Protein AF-A0A1I7UTI1-F1 (afdb_monomer_lite)

pLDDT: mean 88.41, std 9.76, range [47.88, 97.56]

Structure (mmCIF, N/CA/C/O backbone):
data_AF-A0A1I7UTI1-F1
#
_entry.id   AF-A0A1I7UTI1-F1
#
loop_
_atom_site.group_PDB
_atom_site.id
_atom_site.type_symbol
_atom_site.label_atom_id
_atom_site.label_alt_id
_atom_site.label_comp_id
_atom_site.label_asym_id
_atom_site.label_entity_id
_atom_site.label_seq_id
_atom_site.pdbx_PDB_ins_code
_atom_site.Cartn_x
_atom_site.Cartn_y
_atom_site.Cartn_z
_atom_site.occupancy
_atom_site.B_iso_or_equiv
_atom_site.auth_seq_id
_atom_site.auth_comp_id
_atom_site.auth_asym_id
_atom_site.auth_atom_id
_atom_site.pdbx_PDB_model_num
ATOM 1 N N . MET A 1 1 ? -20.109 12.960 21.225 1.00 56.16 1 MET A N 1
ATOM 2 C CA . MET A 1 1 ? -20.097 11.540 21.646 1.00 56.16 1 MET A CA 1
ATOM 3 C C . MET A 1 1 ? -18.712 10.974 21.384 1.00 56.16 1 MET A C 1
ATOM 5 O O . MET A 1 1 ? -18.154 11.277 20.340 1.00 56.16 1 MET A O 1
ATOM 9 N N . ASP A 1 2 ? -18.152 10.196 22.310 1.00 83.75 2 ASP A N 1
ATOM 10 C CA . ASP A 1 2 ? -16.840 9.559 22.126 1.00 83.75 2 ASP A CA 1
ATOM 11 C C . ASP A 1 2 ? -17.029 8.234 21.374 1.00 83.75 2 ASP A C 1
ATOM 13 O O . ASP A 1 2 ? -17.343 7.207 21.980 1.00 83.75 2 ASP A O 1
ATOM 17 N N . LEU A 1 3 ? -16.913 8.287 20.039 1.00 84.06 3 LEU A N 1
ATOM 18 C CA . LEU A 1 3 ? -17.133 7.149 19.138 1.00 84.06 3 LEU A CA 1
ATOM 19 C C . LEU A 1 3 ? -16.374 5.902 19.615 1.00 84.06 3 LEU A C 1
ATOM 21 O O . LEU A 1 3 ? -16.924 4.807 19.632 1.00 84.06 3 LEU A O 1
ATOM 25 N N . LEU A 1 4 ? -15.138 6.076 20.090 1.00 87.25 4 LEU A N 1
ATOM 26 C CA . LEU A 1 4 ? -14.239 4.986 20.473 1.00 87.25 4 LEU A CA 1
ATOM 27 C C . LEU A 1 4 ? -14.608 4.307 21.802 1.00 87.25 4 LEU A C 1
ATOM 29 O O . LEU A 1 4 ? -13.939 3.346 22.194 1.00 87.25 4 LEU A O 1
ATOM 33 N N . ARG A 1 5 ? -15.635 4.792 22.511 1.00 90.75 5 ARG A N 1
ATOM 34 C CA . ARG A 1 5 ? -16.194 4.146 23.713 1.00 90.75 5 ARG A CA 1
ATOM 35 C C . ARG A 1 5 ? -17.356 3.205 23.413 1.00 90.75 5 ARG A C 1
ATOM 37 O O . ARG A 1 5 ? -17.810 2.523 24.329 1.00 90.75 5 ARG A O 1
ATOM 44 N N . LEU A 1 6 ? -17.845 3.168 22.174 1.00 91.25 6 LEU A N 1
ATOM 45 C CA . LEU A 1 6 ? -18.900 2.238 21.788 1.00 91.25 6 LEU A CA 1
ATOM 46 C C . LEU A 1 6 ? -18.402 0.781 21.837 1.00 91.25 6 LEU A C 1
ATOM 48 O O . LEU A 1 6 ? -17.202 0.532 21.684 1.00 91.25 6 LEU A O 1
ATOM 52 N N . PRO A 1 7 ? -19.306 -0.199 22.027 1.00 93.56 7 PRO A N 1
ATOM 53 C CA . PRO A 1 7 ? -18.954 -1.611 21.934 1.00 93.56 7 PRO A CA 1
ATOM 54 C C . PRO A 1 7 ? -18.329 -1.955 20.576 1.00 93.56 7 PRO A C 1
ATOM 56 O O . PRO A 1 7 ? -18.743 -1.428 19.543 1.00 93.56 7 PRO A O 1
ATOM 59 N N . LEU A 1 8 ? -17.379 -2.896 20.564 1.00 91.12 8 LEU A N 1
ATOM 60 C CA . LEU A 1 8 ? -16.634 -3.279 19.358 1.00 91.12 8 LEU A CA 1
ATOM 61 C C . LEU A 1 8 ? -17.552 -3.700 18.198 1.00 91.12 8 LEU A C 1
ATOM 63 O O . LEU A 1 8 ? -17.310 -3.325 17.059 1.00 91.12 8 LEU A O 1
ATOM 67 N N . VAL A 1 9 ? -18.636 -4.423 18.498 1.00 92.31 9 VAL A N 1
ATOM 68 C CA . VAL A 1 9 ? -19.630 -4.864 17.500 1.00 92.31 9 VAL A CA 1
ATOM 69 C C . VAL A 1 9 ? -20.300 -3.676 16.805 1.00 92.31 9 VAL A C 1
ATOM 71 O O . VAL A 1 9 ? -20.513 -3.707 15.598 1.00 92.31 9 VAL A O 1
ATOM 74 N N . VAL A 1 10 ? -20.576 -2.601 17.548 1.00 92.75 10 VAL A N 1
ATOM 75 C CA . VAL A 1 10 ? -21.144 -1.368 16.986 1.00 92.75 10 VAL A CA 1
ATOM 76 C C . VAL A 1 10 ? -20.098 -0.652 16.134 1.00 92.75 10 VAL A C 1
ATOM 78 O O . VAL A 1 10 ? -20.408 -0.196 15.040 1.00 92.75 10 VAL A O 1
ATOM 81 N N . LEU A 1 11 ? -18.845 -0.600 16.597 1.00 92.81 11 LEU A N 1
ATOM 82 C CA . LEU A 1 11 ? -17.739 0.015 15.857 1.00 92.81 11 LEU A CA 1
ATOM 83 C C . LEU A 1 11 ? -17.451 -0.679 14.522 1.00 92.81 11 LEU A C 1
ATOM 85 O O . LEU A 1 11 ? -17.174 0.011 13.545 1.00 92.81 11 LEU A O 1
ATOM 89 N N . ILE A 1 12 ? -17.568 -2.009 14.460 1.00 92.12 12 ILE A N 1
ATOM 90 C CA . ILE A 1 12 ? -17.456 -2.769 13.206 1.00 92.12 12 ILE A CA 1
ATOM 91 C C . ILE A 1 12 ? -18.490 -2.272 12.195 1.00 92.12 12 ILE A C 1
ATOM 93 O O . ILE A 1 12 ? -18.130 -1.954 11.064 1.00 92.12 12 ILE A O 1
ATOM 97 N N . GLU A 1 13 ? -19.758 -2.160 12.598 1.00 92.62 13 GLU A N 1
ATOM 98 C CA . GLU A 1 13 ? -20.814 -1.708 11.688 1.00 92.62 13 GLU A CA 1
ATOM 99 C C . GLU A 1 13 ? -20.635 -0.234 11.306 1.00 92.62 13 GLU A C 1
ATOM 101 O O . GLU A 1 13 ? -20.802 0.129 10.144 1.00 92.62 13 GLU A O 1
ATOM 106 N N . VAL A 1 14 ? -20.208 0.620 12.240 1.00 93.00 14 VAL A N 1
ATOM 107 C CA . VAL A 1 14 ? -19.902 2.024 11.935 1.00 93.00 14 VAL A CA 1
ATOM 108 C C . VAL A 1 14 ? -18.784 2.124 10.895 1.00 93.00 14 VAL A C 1
ATOM 110 O O . VAL A 1 14 ? -18.962 2.772 9.867 1.00 93.00 14 VAL A O 1
ATOM 113 N N . PHE A 1 15 ? -17.649 1.456 11.112 1.00 92.94 15 PHE A N 1
ATOM 114 C CA . PHE A 1 15 ? -16.528 1.516 10.176 1.00 92.94 15 PHE A CA 1
ATOM 115 C C . PHE A 1 15 ? -16.841 0.826 8.853 1.00 92.94 15 PHE A C 1
ATOM 117 O O . PHE A 1 15 ? -16.364 1.265 7.814 1.00 92.94 15 PHE A O 1
ATOM 124 N N . LYS A 1 16 ? -17.677 -0.210 8.834 1.00 90.56 16 LYS A N 1
ATOM 125 C CA . LYS A 1 16 ? -18.144 -0.817 7.585 1.00 90.56 16 LYS A CA 1
ATOM 126 C C . LYS A 1 16 ? -18.874 0.192 6.692 1.00 90.56 16 LYS A C 1
ATOM 128 O O . LYS A 1 16 ? -18.670 0.159 5.482 1.00 90.56 16 LYS A O 1
ATOM 133 N N . ASN A 1 17 ? -19.652 1.098 7.285 1.00 91.62 17 ASN A N 1
ATOM 134 C CA . ASN A 1 17 ? -20.414 2.123 6.567 1.00 91.62 17 ASN A CA 1
ATOM 135 C C . ASN A 1 17 ? -19.625 3.419 6.293 1.00 91.62 17 ASN A C 1
ATOM 137 O O . ASN A 1 17 ? -20.126 4.292 5.589 1.00 91.62 17 ASN A O 1
ATOM 141 N N . MET A 1 18 ? -18.395 3.543 6.803 1.00 93.69 18 MET A N 1
ATOM 142 C CA . MET A 1 18 ? -17.508 4.671 6.501 1.00 93.69 18 MET A CA 1
ATOM 143 C C . MET A 1 18 ? -16.757 4.481 5.182 1.00 93.69 18 MET A C 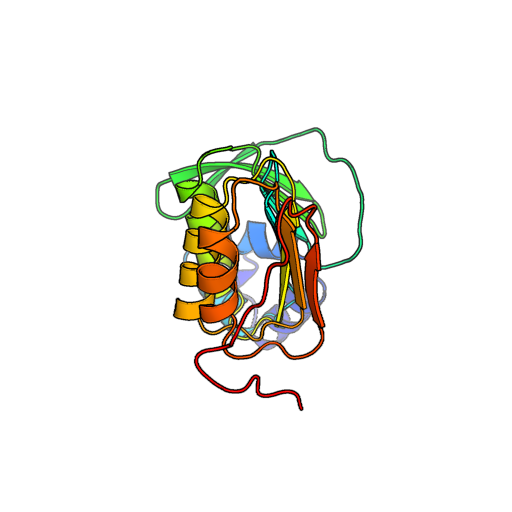1
ATOM 145 O O . MET A 1 18 ? -16.323 3.372 4.838 1.00 93.69 18 MET A O 1
ATOM 149 N N . ASN A 1 19 ? -16.536 5.585 4.475 1.00 93.44 19 ASN A N 1
ATOM 150 C CA . ASN A 1 19 ? -15.695 5.605 3.281 1.00 93.44 19 ASN A CA 1
ATOM 151 C C . ASN A 1 19 ? -14.194 5.551 3.637 1.00 93.44 19 ASN A C 1
ATOM 153 O O . ASN A 1 19 ? -13.800 5.584 4.806 1.00 93.44 19 ASN A O 1
ATOM 157 N N . PHE A 1 20 ? -13.344 5.384 2.625 1.00 93.94 20 PHE A N 1
ATOM 158 C CA . PHE A 1 20 ? -11.900 5.239 2.816 1.00 93.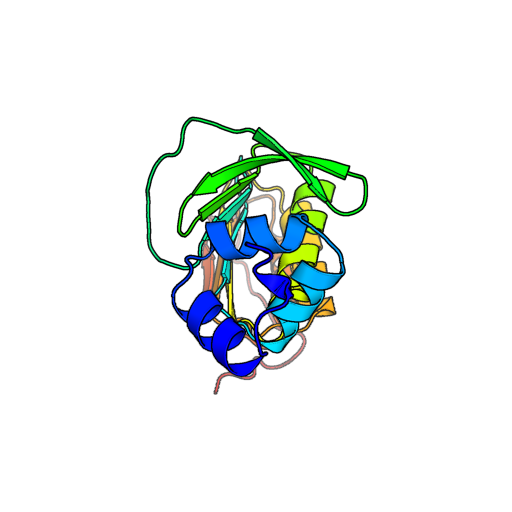94 20 PHE A CA 1
ATOM 159 C C . PHE A 1 20 ? -11.259 6.490 3.429 1.00 93.94 20 PHE A C 1
ATOM 161 O O . PHE A 1 20 ? -10.473 6.365 4.369 1.00 93.94 20 PHE A O 1
ATOM 168 N N . GLY A 1 21 ? -11.638 7.679 2.960 1.00 94.31 21 GLY A N 1
ATOM 169 C CA . GLY A 1 21 ? -11.151 8.950 3.494 1.00 94.31 21 GLY A CA 1
ATOM 170 C C . GLY A 1 21 ? -11.506 9.134 4.971 1.00 94.31 21 GLY A C 1
ATOM 171 O O . GLY A 1 21 ? -10.643 9.468 5.777 1.00 94.31 21 GLY A O 1
ATOM 172 N N . GLU A 1 22 ? -12.744 8.825 5.363 1.00 95.12 22 GLU A N 1
ATOM 173 C CA . GLU A 1 22 ? -13.191 8.857 6.764 1.00 95.12 22 GLU A CA 1
ATOM 174 C C . GLU A 1 22 ? -12.385 7.896 7.643 1.00 95.12 22 GLU A C 1
ATOM 176 O O . GLU A 1 22 ? -11.920 8.273 8.720 1.00 95.12 22 GLU A O 1
ATOM 181 N N . LYS A 1 23 ? -12.171 6.661 7.176 1.00 95.50 23 LYS A N 1
ATOM 182 C CA . LYS A 1 23 ? -11.354 5.663 7.884 1.00 95.50 23 LYS A CA 1
ATOM 183 C C . LYS A 1 23 ? -9.922 6.145 8.085 1.00 95.50 23 LYS A C 1
ATOM 185 O O . LYS A 1 23 ? -9.375 6.010 9.179 1.00 95.50 23 LYS A O 1
ATOM 190 N N . PHE A 1 24 ? -9.331 6.714 7.041 1.00 96.00 24 PHE A N 1
ATOM 191 C CA . PHE A 1 24 ? -7.994 7.282 7.103 1.00 96.00 24 PHE A CA 1
ATOM 192 C C . PHE A 1 24 ? -7.926 8.464 8.079 1.00 96.00 24 PHE A C 1
ATOM 194 O O . PHE A 1 24 ? -7.065 8.494 8.948 1.00 96.00 24 PHE A O 1
ATOM 201 N N . LEU A 1 25 ? -8.880 9.394 8.041 1.00 95.62 25 LEU A N 1
ATOM 202 C CA . LEU A 1 25 ? -8.919 10.508 8.995 1.00 95.62 25 LEU A CA 1
ATOM 203 C C . LEU A 1 25 ? -9.047 10.020 10.446 1.00 95.62 25 LEU A C 1
ATOM 205 O O . LEU A 1 25 ? -8.342 10.508 11.330 1.00 95.62 25 LEU A O 1
ATOM 209 N N . ILE A 1 26 ? -9.875 9.001 10.706 1.00 95.12 26 ILE A N 1
ATOM 210 C CA . ILE A 1 26 ? -9.989 8.404 12.045 1.00 95.12 26 ILE A CA 1
ATOM 211 C C . ILE A 1 26 ? -8.663 7.786 12.497 1.00 95.12 26 ILE A C 1
ATOM 213 O O . ILE A 1 26 ? -8.305 7.906 13.673 1.00 95.12 26 ILE A O 1
ATOM 217 N N . SER A 1 27 ? -7.907 7.148 11.599 1.00 95.81 27 SER A N 1
ATOM 218 C CA . SER A 1 27 ? -6.628 6.528 11.960 1.00 95.81 27 SER A CA 1
ATOM 219 C C . SER A 1 27 ? -5.557 7.547 12.379 1.00 95.81 27 SER A C 1
ATOM 221 O O . SER A 1 27 ? -4.608 7.179 13.087 1.00 95.81 27 SER A O 1
ATOM 223 N N . LEU A 1 28 ? -5.731 8.822 12.013 1.00 95.56 28 LEU A N 1
ATOM 224 C CA . LEU A 1 28 ? -4.871 9.937 12.417 1.00 95.56 28 LEU A CA 1
ATOM 225 C C . LEU A 1 28 ? -5.207 10.502 13.807 1.00 95.56 28 LEU A C 1
ATOM 227 O O . LEU A 1 28 ? -4.330 11.068 14.453 1.00 95.56 28 LEU A O 1
ATOM 231 N N . LEU A 1 29 ? -6.427 10.300 14.323 1.00 94.44 29 LEU A N 1
ATOM 232 C CA . LEU A 1 29 ? -6.879 10.933 15.574 1.00 94.44 29 LEU A CA 1
ATOM 233 C C . LEU A 1 29 ? -6.111 10.470 16.819 1.00 94.44 29 LEU A C 1
ATOM 235 O O . LEU A 1 29 ? -5.823 11.257 17.715 1.00 94.44 29 LEU A O 1
ATOM 239 N N . SER A 1 30 ? -5.832 9.169 16.936 1.00 93.31 30 SER A N 1
ATOM 240 C CA . SER A 1 30 ? -5.082 8.619 18.072 1.00 93.31 30 SER A CA 1
ATOM 241 C C . SER A 1 30 ? -4.574 7.205 17.797 1.00 93.31 30 SER A C 1
ATOM 243 O O . SER A 1 30 ? -5.080 6.493 16.927 1.00 93.31 30 SER A O 1
ATOM 245 N N . LYS A 1 31 ? -3.622 6.738 18.617 1.00 92.88 31 LYS A N 1
ATOM 246 C CA . LYS A 1 31 ? -3.176 5.332 18.606 1.00 92.88 31 LYS A CA 1
ATOM 247 C C . LYS A 1 31 ? -4.340 4.358 18.839 1.00 92.88 31 LYS A C 1
ATOM 249 O O . LYS A 1 31 ? -4.417 3.327 18.180 1.00 92.88 31 LYS A O 1
ATOM 254 N N . ARG A 1 32 ? -5.274 4.699 19.739 1.00 93.75 32 ARG A N 1
ATOM 255 C CA . ARG A 1 32 ? -6.469 3.883 20.014 1.00 93.75 32 ARG A CA 1
ATOM 256 C C . ARG A 1 32 ? -7.379 3.798 18.793 1.00 93.75 32 ARG A C 1
ATOM 258 O O . ARG A 1 32 ? -7.811 2.699 18.458 1.00 93.75 32 ARG A O 1
ATOM 265 N N . ALA A 1 33 ? -7.652 4.928 18.139 1.00 94.12 33 ALA A N 1
ATOM 266 C CA . ALA A 1 33 ? -8.484 4.971 16.938 1.00 94.12 33 ALA A CA 1
ATOM 267 C C . ALA A 1 33 ? -7.900 4.070 15.845 1.00 94.12 33 ALA A C 1
ATOM 269 O O . ALA A 1 33 ? -8.573 3.158 15.373 1.00 94.12 33 ALA A O 1
ATOM 270 N N . ARG A 1 34 ? -6.604 4.240 15.559 1.00 95.06 34 ARG A N 1
ATOM 271 C CA . ARG A 1 34 ? -5.842 3.430 14.602 1.00 95.06 34 ARG A CA 1
ATOM 272 C C . ARG A 1 34 ? -5.913 1.932 14.895 1.00 95.06 34 ARG A C 1
ATOM 274 O O . ARG A 1 34 ? -6.251 1.152 14.012 1.00 95.06 34 ARG A O 1
ATOM 281 N N . ASN A 1 35 ? -5.638 1.532 16.137 1.00 94.06 35 ASN A N 1
ATOM 282 C CA . ASN A 1 35 ? -5.666 0.123 16.537 1.00 94.06 35 ASN A CA 1
ATOM 283 C C . ASN A 1 35 ? -7.073 -0.474 16.434 1.00 94.06 35 ASN A C 1
ATOM 285 O O . ASN A 1 35 ? -7.233 -1.612 16.009 1.00 94.06 35 ASN A O 1
ATOM 289 N N . THR A 1 36 ? -8.094 0.304 16.794 1.00 94.00 36 THR A N 1
ATOM 290 C CA . THR A 1 36 ? -9.492 -0.120 16.666 1.00 94.00 36 THR A CA 1
ATOM 291 C C . THR A 1 36 ? -9.834 -0.359 15.199 1.00 94.00 36 THR A C 1
ATOM 293 O O . THR A 1 36 ? -10.384 -1.404 14.862 1.00 94.00 36 THR A O 1
ATOM 296 N N . LEU A 1 37 ? -9.450 0.569 14.321 1.00 93.94 37 LEU A N 1
ATOM 297 C CA . LEU A 1 37 ? -9.691 0.488 12.883 1.00 93.94 37 LEU A CA 1
ATOM 298 C C . LEU A 1 37 ? -8.999 -0.727 12.263 1.00 93.94 37 LEU A C 1
ATOM 300 O O . LEU A 1 37 ? -9.639 -1.488 11.546 1.00 93.94 37 LEU A O 1
ATOM 304 N N . LYS A 1 38 ? -7.740 -0.980 12.635 1.00 93.31 38 LYS A N 1
ATOM 305 C CA . LYS A 1 38 ? -6.981 -2.163 12.208 1.00 93.31 38 LYS A CA 1
ATOM 306 C C . LYS A 1 38 ? -7.671 -3.489 12.561 1.00 93.31 38 LYS A C 1
ATOM 308 O O . LYS A 1 38 ? -7.575 -4.445 11.804 1.00 93.31 38 LYS A O 1
ATOM 313 N N . LEU A 1 39 ? -8.360 -3.555 13.703 1.00 91.44 39 LEU A N 1
ATOM 314 C CA . LEU A 1 39 ? -9.036 -4.772 14.173 1.00 91.44 39 LEU A CA 1
ATOM 315 C C . LEU A 1 39 ? -10.426 -4.987 13.567 1.00 91.44 39 LEU A C 1
ATOM 317 O O . LEU A 1 39 ? -10.903 -6.116 13.521 1.00 91.44 39 LEU A O 1
ATOM 321 N N . THR A 1 40 ? -11.104 -3.912 13.175 1.00 90.25 40 THR A N 1
ATOM 322 C CA . THR A 1 40 ? -12.546 -3.945 12.869 1.00 90.25 40 THR A CA 1
ATOM 323 C C . THR A 1 40 ? -12.873 -3.600 11.424 1.00 90.25 40 THR A C 1
ATOM 325 O O . THR A 1 40 ? -13.952 -3.943 10.945 1.00 90.25 40 THR A O 1
ATOM 328 N N . CYS A 1 41 ? -11.963 -2.935 10.713 1.00 89.00 41 CYS A N 1
ATOM 329 C CA . CYS A 1 41 ? -12.187 -2.541 9.336 1.00 89.00 41 CYS A CA 1
ATOM 330 C C . CYS A 1 41 ? -11.984 -3.721 8.384 1.00 89.00 41 CYS A C 1
ATOM 332 O O . CYS A 1 41 ? -10.973 -4.420 8.430 1.00 89.00 41 CYS A O 1
ATOM 334 N N . VAL A 1 42 ? -12.922 -3.884 7.452 1.00 89.00 42 VAL A N 1
ATOM 335 C CA . VAL A 1 42 ? -12.723 -4.739 6.279 1.00 89.00 42 VAL A CA 1
ATOM 336 C C . VAL A 1 42 ? -11.574 -4.164 5.454 1.00 89.00 42 VAL A C 1
ATOM 338 O O . VAL A 1 42 ? -11.568 -2.964 5.169 1.00 89.00 42 VAL A O 1
ATOM 341 N N . ALA A 1 43 ? -10.612 -5.007 5.083 1.00 89.56 43 ALA A N 1
ATOM 342 C CA . ALA A 1 43 ? -9.466 -4.590 4.287 1.00 89.56 43 ALA A CA 1
ATOM 343 C C . ALA A 1 43 ? -9.932 -4.129 2.889 1.00 89.56 43 ALA A C 1
ATOM 345 O O . ALA A 1 43 ? -10.503 -4.937 2.148 1.00 89.56 43 ALA A O 1
ATOM 346 N N . PRO A 1 44 ? -9.742 -2.848 2.522 1.00 92.81 44 PRO A N 1
ATOM 347 C CA . PRO A 1 44 ? -10.079 -2.371 1.193 1.00 92.81 44 PRO A CA 1
ATOM 348 C C . PRO A 1 44 ? -9.111 -2.929 0.145 1.00 92.81 44 PRO A C 1
ATOM 350 O O . PRO A 1 44 ? -7.995 -3.360 0.438 1.00 92.81 44 PRO A O 1
ATOM 353 N N . HIS A 1 45 ? -9.529 -2.872 -1.117 1.00 94.88 45 HIS A N 1
ATOM 354 C CA . HIS A 1 45 ? -8.576 -2.930 -2.213 1.00 94.88 45 HIS A CA 1
ATOM 355 C C . HIS A 1 45 ? -7.875 -1.574 -2.316 1.00 94.88 45 HIS A C 1
ATOM 357 O O . HIS A 1 45 ? -8.559 -0.561 -2.410 1.00 94.88 45 HIS A O 1
ATOM 363 N N . LEU A 1 46 ? -6.544 -1.541 -2.299 1.00 96.25 46 LEU A N 1
ATOM 364 C CA . LEU A 1 46 ? -5.778 -0.300 -2.433 1.00 96.25 46 LEU A CA 1
ATOM 365 C C . LEU A 1 46 ? -5.129 -0.241 -3.810 1.00 96.25 46 LEU A C 1
ATOM 367 O O . LEU A 1 46 ? -4.363 -1.123 -4.179 1.00 96.25 46 LEU A O 1
ATOM 371 N N . SER A 1 47 ? -5.402 0.809 -4.568 1.00 96.56 47 SER A N 1
ATOM 372 C CA . SER A 1 47 ? -4.702 1.082 -5.818 1.00 96.56 47 SER A CA 1
ATOM 373 C C . SER A 1 47 ? -3.731 2.230 -5.614 1.00 96.56 47 SER A C 1
ATOM 375 O O . SER A 1 47 ? -4.149 3.356 -5.357 1.00 96.56 47 SER A O 1
ATOM 377 N N . PHE A 1 48 ? -2.442 1.936 -5.730 1.00 96.56 48 PHE A N 1
ATOM 378 C CA . PHE A 1 48 ? -1.365 2.912 -5.676 1.00 96.56 48 PHE A CA 1
ATOM 379 C C . PHE A 1 48 ? -1.019 3.366 -7.083 1.00 96.56 48 PHE A C 1
ATOM 381 O O . PHE A 1 48 ? -0.820 2.542 -7.976 1.00 96.56 48 PHE A O 1
ATOM 388 N N . GLN A 1 49 ? -0.912 4.672 -7.275 1.00 95.44 49 GLN A N 1
ATOM 389 C CA . GLN A 1 49 ? -0.484 5.258 -8.528 1.00 95.44 49 GLN A CA 1
ATOM 390 C C . GLN A 1 49 ? 0.627 6.271 -8.275 1.00 95.44 49 GLN A C 1
ATOM 392 O O . GLN A 1 49 ? 0.399 7.331 -7.692 1.00 95.44 49 GLN A O 1
ATOM 397 N N . LEU A 1 50 ? 1.827 5.937 -8.744 1.00 94.31 50 LEU A N 1
ATOM 398 C CA . LEU A 1 50 ? 2.983 6.821 -8.710 1.00 94.31 50 LEU A CA 1
ATOM 399 C C . LEU A 1 50 ? 3.045 7.568 -10.041 1.00 94.31 50 LEU A C 1
ATOM 401 O O . LEU A 1 50 ? 2.993 6.955 -11.109 1.00 94.31 50 LEU A O 1
ATOM 405 N N . SER A 1 51 ? 3.101 8.895 -9.964 1.00 91.38 51 SER A N 1
ATOM 406 C CA . SER A 1 51 ? 3.228 9.782 -11.120 1.00 91.38 51 SER A CA 1
ATOM 407 C C . SER A 1 51 ? 3.909 11.087 -10.685 1.00 91.38 51 SER A C 1
ATOM 409 O O . SER A 1 51 ? 4.907 11.025 -9.969 1.00 91.38 51 SER A O 1
ATOM 411 N N . LYS A 1 52 ? 3.400 12.259 -11.098 1.00 90.25 52 LYS A N 1
ATOM 412 C CA . LYS A 1 52 ? 3.831 13.551 -10.541 1.00 90.25 52 LYS A CA 1
ATOM 413 C C . LYS A 1 52 ? 3.440 13.652 -9.064 1.00 90.25 52 LYS A C 1
ATOM 415 O O . LYS A 1 52 ? 4.295 13.929 -8.230 1.00 90.25 52 LYS A O 1
ATOM 420 N N . ASP A 1 53 ? 2.177 13.349 -8.781 1.00 92.81 53 ASP A N 1
ATOM 421 C CA . ASP A 1 53 ? 1.645 13.183 -7.432 1.00 92.81 53 ASP A CA 1
ATOM 422 C C . ASP A 1 53 ? 1.462 11.689 -7.136 1.00 92.81 53 ASP A C 1
ATOM 424 O O . ASP A 1 53 ? 1.480 10.838 -8.045 1.00 92.81 53 ASP A O 1
ATOM 428 N N . PHE A 1 54 ? 1.292 11.366 -5.856 1.00 95.62 54 PHE A N 1
ATOM 429 C CA . PHE A 1 54 ? 1.050 10.003 -5.403 1.00 95.62 54 PHE A CA 1
ATOM 430 C C . PHE A 1 54 ? -0.423 9.821 -5.046 1.00 95.62 54 PHE A C 1
ATOM 432 O O . PHE A 1 54 ? -0.922 10.397 -4.081 1.00 95.62 54 PHE A O 1
ATOM 439 N N . TYR A 1 55 ? -1.120 9.018 -5.849 1.00 95.50 55 TYR A N 1
ATOM 440 C CA . TYR A 1 55 ? -2.554 8.786 -5.712 1.00 95.50 55 TYR A CA 1
ATOM 441 C C . TYR A 1 55 ? -2.816 7.413 -5.114 1.00 95.50 55 TYR A C 1
ATOM 443 O O . TYR A 1 55 ? -2.185 6.418 -5.480 1.00 95.50 55 TYR A O 1
ATOM 451 N N . ILE A 1 56 ? -3.796 7.359 -4.223 1.00 95.88 56 ILE A N 1
ATOM 452 C CA . ILE A 1 56 ? -4.213 6.143 -3.542 1.00 95.88 56 ILE A CA 1
ATOM 453 C C . ILE A 1 56 ? -5.727 6.105 -3.577 1.00 95.88 56 ILE A C 1
ATOM 455 O O . ILE A 1 56 ? -6.365 6.997 -3.027 1.00 95.88 56 ILE A O 1
ATOM 459 N N . TYR A 1 57 ? -6.308 5.094 -4.210 1.00 94.12 57 TYR A N 1
ATOM 460 C CA . TYR A 1 57 ? -7.760 4.983 -4.325 1.00 94.12 57 TYR A CA 1
ATOM 461 C C . TYR A 1 57 ? -8.266 3.574 -4.044 1.00 94.12 57 TYR A C 1
ATOM 463 O O . TYR A 1 57 ? -7.568 2.585 -4.270 1.00 94.12 57 TYR A O 1
ATOM 471 N N . THR A 1 58 ? -9.497 3.487 -3.544 1.00 92.94 58 THR A N 1
ATOM 472 C CA . THR A 1 58 ? -10.181 2.218 -3.235 1.00 92.94 58 THR A CA 1
ATOM 473 C C . THR A 1 58 ? -11.221 1.813 -4.276 1.00 92.94 58 THR A C 1
ATOM 475 O O . THR A 1 58 ? -11.650 0.660 -4.312 1.00 92.94 58 THR A O 1
ATOM 478 N N . SER A 1 59 ? -11.610 2.744 -5.146 1.00 85.25 59 SER A N 1
ATOM 479 C CA . SER A 1 59 ? -12.572 2.556 -6.231 1.00 85.25 59 SER A CA 1
ATOM 480 C C . SER A 1 59 ? -12.072 3.242 -7.510 1.00 85.25 59 SER A C 1
ATOM 482 O O . SER A 1 59 ? -11.161 4.068 -7.463 1.00 85.25 59 SER A O 1
ATOM 484 N N . ASN A 1 60 ? -12.643 2.904 -8.672 1.00 70.00 60 ASN A N 1
ATOM 485 C CA . ASN A 1 60 ? -12.291 3.510 -9.968 1.00 70.00 60 ASN A CA 1
ATOM 486 C C . ASN A 1 60 ? -12.855 4.940 -10.109 1.00 70.00 60 ASN A C 1
ATOM 488 O O . ASN A 1 60 ? -13.550 5.245 -11.078 1.00 70.00 60 ASN A O 1
ATOM 492 N N . CYS A 1 61 ? -12.621 5.807 -9.126 1.00 66.88 61 CYS A N 1
ATOM 493 C CA . CYS A 1 61 ? -13.137 7.166 -9.132 1.00 66.88 61 CYS A CA 1
ATOM 494 C C . CYS A 1 61 ? -12.068 8.153 -9.615 1.00 66.88 61 CYS A C 1
ATOM 496 O O . CYS A 1 61 ? -10.993 8.264 -9.028 1.00 66.88 61 CYS A O 1
ATOM 498 N N . HIS A 1 62 ? -12.386 8.890 -10.680 1.00 61.22 62 HIS A N 1
ATOM 499 C CA . HIS A 1 62 ? -11.564 9.962 -11.242 1.00 61.22 62 HIS A CA 1
ATOM 500 C C . HIS A 1 62 ? -12.152 11.326 -10.869 1.00 61.22 62 HIS A C 1
ATOM 502 O O . HIS A 1 62 ? -12.545 12.102 -11.736 1.00 61.22 62 HIS A O 1
ATOM 508 N N . THR A 1 63 ? -12.286 11.612 -9.577 1.00 68.75 63 THR A N 1
ATOM 509 C CA . THR A 1 63 ? -12.653 12.961 -9.130 1.00 68.7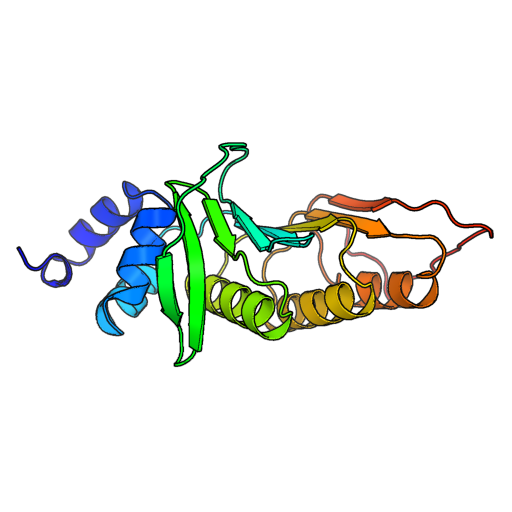5 63 THR A CA 1
ATOM 510 C C . THR A 1 63 ? -11.400 13.792 -8.920 1.00 68.75 63 THR A C 1
ATOM 512 O O . THR A 1 63 ? -10.511 13.395 -8.166 1.00 68.75 63 THR A O 1
ATOM 515 N N . VAL A 1 64 ? -11.347 14.949 -9.578 1.00 64.31 64 VAL A N 1
ATOM 516 C CA . VAL A 1 64 ? -10.346 15.985 -9.317 1.00 64.31 64 VAL A CA 1
ATOM 517 C C . VAL A 1 64 ? -10.705 16.647 -7.991 1.00 64.31 64 VAL A C 1
ATOM 519 O O . VAL A 1 64 ? -11.841 17.078 -7.801 1.00 64.31 64 VAL A O 1
ATOM 522 N N . VAL A 1 65 ? -9.752 16.678 -7.064 1.00 70.94 65 VAL A N 1
ATOM 523 C CA . VAL A 1 65 ? -9.882 17.352 -5.769 1.00 70.94 65 VAL A CA 1
ATOM 524 C C . VAL A 1 65 ? -8.839 18.458 -5.753 1.00 70.94 65 VAL A C 1
ATOM 526 O O . VAL A 1 65 ? -7.660 18.174 -5.952 1.00 70.94 65 VAL A O 1
ATOM 529 N N . GLU A 1 66 ? -9.279 19.701 -5.574 1.00 67.06 66 GLU A N 1
ATOM 530 C CA . GLU A 1 66 ? -8.407 20.880 -5.687 1.00 67.06 66 GLU A CA 1
ATOM 531 C C . GLU A 1 66 ? -7.911 21.411 -4.337 1.00 67.06 66 GLU A C 1
ATOM 533 O O . GLU A 1 66 ? -6.943 22.165 -4.325 1.00 67.06 66 GLU A O 1
ATOM 538 N N . ASP A 1 67 ? -8.504 20.998 -3.209 1.00 83.56 67 ASP A N 1
ATOM 539 C CA . ASP A 1 67 ? -8.100 21.494 -1.888 1.00 83.56 67 ASP A CA 1
ATOM 540 C C . ASP A 1 67 ? -7.307 20.449 -1.095 1.00 83.56 67 ASP A C 1
ATOM 542 O O . ASP A 1 67 ? -7.669 19.266 -1.049 1.00 83.56 67 ASP A O 1
ATOM 546 N N . GLY A 1 68 ? -6.189 20.876 -0.514 1.00 90.19 68 GLY A N 1
ATOM 547 C CA . GLY A 1 68 ? -5.239 20.031 0.204 1.00 90.19 68 GLY A CA 1
ATOM 548 C C . GLY A 1 68 ? -4.931 20.604 1.579 1.00 90.19 68 GLY A C 1
ATOM 549 O O . GLY A 1 68 ? -4.845 21.816 1.754 1.00 90.19 68 GLY A O 1
ATOM 550 N N . GLU A 1 69 ? -4.713 19.729 2.553 1.00 94.88 69 GLU A N 1
ATOM 551 C CA . GLU A 1 69 ? -4.408 20.084 3.937 1.00 94.88 69 GLU A CA 1
ATOM 552 C C . GLU A 1 69 ? -3.112 19.404 4.403 1.00 94.88 69 GLU A C 1
ATOM 554 O O . GLU A 1 69 ? -2.623 18.437 3.808 1.00 94.88 69 GLU A O 1
ATOM 559 N N . HIS A 1 70 ? -2.527 19.920 5.484 1.00 96.44 70 HIS A N 1
ATOM 560 C CA . HIS A 1 70 ? -1.345 19.330 6.109 1.00 96.44 70 HIS A CA 1
ATOM 561 C C . HIS A 1 70 ? -1.741 18.331 7.202 1.00 96.44 70 HIS A C 1
ATOM 563 O O . HIS A 1 70 ? -2.425 18.689 8.159 1.00 96.44 70 HIS A O 1
ATOM 569 N N . PHE A 1 71 ? -1.235 17.101 7.110 1.00 95.88 71 PHE A N 1
ATOM 570 C CA . PHE A 1 71 ? -1.472 16.037 8.090 1.00 95.88 71 PHE A CA 1
ATOM 571 C C . PHE A 1 71 ? -0.166 15.540 8.705 1.00 95.88 71 PHE A C 1
ATOM 573 O O . PHE A 1 71 ? 0.846 15.431 8.018 1.00 95.88 71 PHE A O 1
ATOM 580 N N . LEU A 1 72 ? -0.199 15.190 9.993 1.00 96.12 72 LEU A N 1
ATOM 581 C CA . LEU A 1 72 ? 0.942 14.614 10.706 1.00 96.12 72 LEU A CA 1
ATOM 582 C C . LEU A 1 72 ? 0.856 13.080 10.706 1.00 96.12 72 LEU A C 1
ATOM 584 O O . LEU A 1 72 ? -0.035 12.508 11.338 1.00 96.12 72 LEU A O 1
ATOM 588 N N . ILE A 1 73 ? 1.804 12.407 10.054 1.00 95.75 73 ILE A N 1
ATOM 589 C CA . ILE A 1 73 ? 1.916 10.942 10.034 1.00 95.75 73 ILE A CA 1
ATOM 590 C C . ILE A 1 73 ? 3.306 10.552 10.508 1.00 95.75 73 ILE A C 1
ATOM 592 O O . ILE A 1 73 ? 4.306 10.946 9.928 1.00 95.75 73 ILE A O 1
ATOM 596 N N . GLU A 1 74 ? 3.360 9.782 11.596 1.00 93.19 74 GLU A N 1
ATOM 597 C CA . GLU A 1 74 ? 4.614 9.268 12.174 1.00 93.19 74 GLU A CA 1
ATOM 598 C C . GLU A 1 74 ? 5.683 10.340 12.465 1.00 93.19 74 GLU A C 1
ATOM 600 O O . GLU A 1 74 ? 6.866 10.039 12.535 1.00 93.19 74 GLU A O 1
ATOM 605 N N . GLY A 1 75 ? 5.256 11.583 12.712 1.00 94.19 75 GLY A N 1
ATOM 606 C CA . GLY A 1 75 ? 6.149 12.715 12.985 1.00 94.19 75 GLY A CA 1
ATOM 607 C C . GLY A 1 75 ? 6.469 13.572 11.759 1.00 94.19 75 GLY A C 1
ATOM 608 O O . GLY A 1 75 ? 6.995 14.667 11.923 1.00 94.19 75 GLY A O 1
ATOM 609 N N . GLU A 1 76 ? 6.082 13.133 10.563 1.00 97.12 76 GLU A N 1
ATOM 610 C CA . GLU A 1 76 ? 6.261 13.866 9.311 1.00 97.12 76 GLU A CA 1
ATOM 611 C C . GLU A 1 76 ? 4.983 14.606 8.912 1.00 97.12 76 GLU A C 1
ATOM 613 O O . GLU A 1 76 ? 3.873 14.093 9.069 1.00 97.12 76 GLU A O 1
ATOM 618 N N . ILE A 1 77 ? 5.137 15.814 8.370 1.00 97.06 77 ILE A N 1
ATOM 619 C CA . ILE A 1 77 ? 4.029 16.590 7.806 1.00 97.06 77 ILE A CA 1
ATOM 620 C C . ILE A 1 77 ? 3.897 16.239 6.324 1.00 97.06 77 ILE A C 1
ATOM 622 O O . ILE A 1 77 ? 4.864 16.372 5.571 1.00 97.06 77 ILE A O 1
ATOM 626 N N . LEU A 1 78 ? 2.701 15.829 5.907 1.00 97.44 78 LEU A N 1
ATOM 627 C CA . LEU A 1 78 ? 2.363 15.532 4.519 1.00 97.44 78 LEU A CA 1
ATOM 628 C C . LEU A 1 78 ? 1.273 16.480 4.023 1.00 97.44 78 LEU A C 1
ATOM 630 O O . LEU A 1 78 ? 0.250 16.639 4.688 1.00 97.44 78 LEU A O 1
ATOM 634 N N . TYR A 1 79 ? 1.479 17.085 2.854 1.00 96.88 79 TYR A N 1
ATOM 635 C CA . TYR A 1 79 ? 0.467 17.887 2.166 1.00 96.88 79 TYR A CA 1
ATOM 636 C C . TYR A 1 79 ? -0.402 17.009 1.255 1.00 96.88 79 TYR A C 1
ATOM 638 O O . TYR A 1 79 ? 0.072 16.493 0.238 1.00 96.88 79 TYR A O 1
ATOM 646 N N . MET A 1 80 ? -1.663 16.794 1.639 1.00 95.88 80 MET A N 1
ATOM 647 C CA . MET A 1 80 ? -2.546 15.826 0.985 1.00 95.88 80 MET A CA 1
ATOM 648 C C . MET A 1 80 ? -3.968 16.345 0.785 1.00 95.88 80 MET A C 1
ATOM 650 O O . MET A 1 80 ? -4.502 17.060 1.625 1.00 95.88 80 MET A O 1
ATOM 654 N N . SER A 1 81 ? -4.620 15.883 -0.277 1.00 95.38 81 SER A N 1
ATOM 655 C CA . SER A 1 81 ? -6.071 15.981 -0.450 1.00 95.38 81 SER A CA 1
ATOM 656 C C . SER A 1 81 ? -6.715 14.643 -0.117 1.00 95.38 81 SER A C 1
ATOM 658 O O . SER A 1 81 ? -6.288 13.602 -0.621 1.00 95.38 81 SER A O 1
ATOM 660 N N . ILE A 1 82 ? -7.758 14.662 0.710 1.00 94.06 82 ILE A N 1
ATOM 661 C CA . ILE A 1 82 ? -8.496 13.461 1.108 1.00 94.06 82 ILE A CA 1
ATOM 662 C C . ILE A 1 82 ? -9.946 13.626 0.671 1.00 94.06 82 ILE A C 1
ATOM 664 O O . ILE A 1 82 ? -10.618 14.587 1.031 1.00 94.06 82 ILE A O 1
ATOM 668 N N . HIS A 1 83 ? -10.445 12.656 -0.081 1.00 91.44 83 HIS A N 1
ATOM 669 C CA . HIS A 1 83 ? -11.847 12.543 -0.458 1.00 91.44 83 HIS A CA 1
ATOM 670 C C . HIS A 1 83 ? -12.315 11.104 -0.207 1.00 91.44 83 HIS A C 1
ATOM 672 O O . HIS A 1 83 ? -11.509 10.217 0.071 1.00 91.44 83 HIS A O 1
ATOM 678 N N . ARG A 1 84 ? -13.630 10.868 -0.298 1.00 91.50 84 ARG A N 1
ATOM 679 C CA . ARG A 1 84 ? -14.304 9.604 0.052 1.00 91.50 84 ARG A CA 1
ATOM 680 C C . ARG A 1 84 ? -13.501 8.338 -0.262 1.00 91.50 84 ARG A C 1
ATOM 682 O O . ARG A 1 84 ? -13.324 7.518 0.629 1.00 91.50 84 ARG A O 1
ATOM 689 N N . ASP A 1 85 ? -12.993 8.214 -1.486 1.00 92.62 85 ASP A N 1
ATOM 690 C CA . ASP A 1 85 ? -12.289 7.016 -1.962 1.00 92.62 85 ASP A CA 1
ATOM 691 C C . ASP A 1 85 ? -10.885 7.297 -2.506 1.00 92.62 85 ASP A C 1
ATOM 693 O O . ASP A 1 85 ? -10.304 6.429 -3.155 1.00 92.62 85 ASP A O 1
ATOM 697 N N . ILE A 1 86 ? -10.339 8.497 -2.277 1.00 93.62 86 ILE A N 1
ATOM 698 C CA . ILE A 1 86 ? -9.038 8.893 -2.822 1.00 93.62 86 ILE A CA 1
ATOM 699 C C . ILE A 1 86 ? -8.236 9.729 -1.826 1.00 93.62 86 ILE A C 1
ATOM 701 O O . ILE A 1 86 ? -8.759 10.635 -1.182 1.00 93.62 86 ILE A O 1
ATOM 705 N N . ILE A 1 87 ? -6.947 9.423 -1.733 1.00 95.25 87 ILE A N 1
ATOM 706 C CA . ILE A 1 87 ? -5.931 10.240 -1.078 1.00 95.25 87 ILE A CA 1
ATOM 707 C C . ILE A 1 87 ? -4.924 10.636 -2.151 1.00 95.25 87 ILE A C 1
ATOM 709 O O . ILE A 1 87 ? -4.440 9.786 -2.902 1.00 95.25 87 ILE A O 1
ATOM 713 N N . ILE A 1 88 ? -4.622 11.925 -2.223 1.00 95.56 88 ILE A N 1
ATOM 714 C CA . ILE A 1 88 ? -3.625 12.491 -3.127 1.00 95.56 88 ILE A CA 1
ATOM 715 C C . ILE A 1 88 ? -2.547 13.111 -2.260 1.00 95.56 88 ILE A C 1
ATOM 717 O O . ILE A 1 88 ? -2.837 14.000 -1.469 1.00 95.56 88 ILE A O 1
ATOM 721 N N . LEU A 1 89 ? -1.314 12.647 -2.404 1.00 96.31 89 LEU A N 1
ATOM 722 C CA . LEU A 1 89 ? -0.143 13.283 -1.827 1.00 96.31 89 LEU A CA 1
ATOM 723 C C . LEU A 1 89 ? 0.514 14.145 -2.903 1.00 96.31 89 LEU A C 1
ATOM 725 O O . LEU A 1 89 ? 1.086 13.620 -3.859 1.00 96.31 89 LEU A O 1
ATOM 729 N N . HIS A 1 90 ? 0.455 15.462 -2.706 1.00 94.00 90 HIS A N 1
ATOM 730 C CA . HIS A 1 90 ? 0.967 16.497 -3.621 1.00 94.00 90 HIS A CA 1
ATOM 731 C C . HIS A 1 90 ? 2.479 16.715 -3.486 1.00 94.00 90 HIS A C 1
ATOM 733 O O . HIS A 1 90 ? 3.015 17.776 -3.805 1.00 94.00 90 HIS A O 1
ATOM 739 N N . GLU A 1 91 ? 3.178 15.727 -2.931 1.00 88.50 91 GLU A N 1
ATOM 740 C CA . GLU A 1 91 ? 4.593 15.822 -2.620 1.00 88.50 91 GLU A CA 1
ATOM 741 C C . GLU A 1 91 ? 5.422 14.900 -3.521 1.00 88.50 91 GLU A C 1
ATOM 743 O O . GLU A 1 91 ? 5.198 13.683 -3.550 1.00 88.50 91 GLU A O 1
ATOM 748 N N . PRO A 1 92 ? 6.441 15.443 -4.213 1.00 86.50 92 PRO A N 1
ATOM 749 C CA . PRO A 1 92 ? 7.269 14.658 -5.125 1.00 86.50 92 PRO A CA 1
ATOM 750 C C . PRO A 1 92 ? 8.302 13.793 -4.386 1.00 86.50 92 PRO A C 1
ATOM 752 O O . PRO A 1 92 ? 9.009 12.996 -5.001 1.00 86.50 92 PRO A O 1
ATOM 755 N N . TRP A 1 93 ? 8.440 13.964 -3.069 1.00 92.12 93 TRP A N 1
ATOM 756 C CA . TRP A 1 93 ? 9.466 13.296 -2.281 1.00 92.12 93 TRP A CA 1
ATOM 757 C C . TRP A 1 93 ? 9.138 11.816 -2.089 1.00 92.12 93 TRP A C 1
ATOM 759 O O . TRP A 1 93 ? 8.224 11.463 -1.341 1.00 92.12 93 TRP A O 1
ATOM 769 N N . LEU A 1 94 ? 9.947 10.944 -2.701 1.00 93.19 94 LEU A N 1
ATOM 770 C CA . LEU A 1 94 ? 9.787 9.489 -2.628 1.00 93.19 94 LEU A CA 1
ATOM 771 C C . LEU A 1 94 ? 9.627 8.986 -1.188 1.00 93.19 94 LEU A C 1
ATOM 773 O O . LEU A 1 94 ? 8.753 8.170 -0.924 1.00 93.19 94 LEU A O 1
ATOM 777 N N . TYR A 1 95 ? 10.420 9.495 -0.241 1.00 95.62 95 TYR A N 1
ATOM 778 C CA . TYR A 1 95 ? 10.358 9.029 1.145 1.00 95.62 95 TYR A CA 1
ATOM 779 C C . TYR A 1 95 ? 8.975 9.246 1.786 1.00 95.62 95 TYR A C 1
ATOM 781 O O . TYR A 1 95 ? 8.521 8.389 2.537 1.00 95.62 95 TYR A O 1
ATOM 789 N N . LYS A 1 96 ? 8.266 10.335 1.451 1.00 96.19 96 LYS A N 1
ATOM 790 C CA . LYS A 1 96 ? 6.908 10.598 1.957 1.00 96.19 96 LYS A CA 1
ATOM 791 C C . LYS A 1 96 ? 5.860 9.727 1.278 1.00 96.19 96 LYS A C 1
ATOM 793 O O . LYS A 1 96 ? 4.924 9.280 1.935 1.00 96.19 96 LYS A O 1
ATOM 798 N N . GLN A 1 97 ? 6.040 9.441 -0.011 1.00 95.81 97 GLN A N 1
ATOM 799 C CA . GLN A 1 97 ? 5.193 8.487 -0.733 1.00 95.81 97 GLN A CA 1
ATOM 800 C C . GLN A 1 97 ? 5.324 7.086 -0.121 1.00 95.81 97 GLN A C 1
ATOM 802 O O . GLN A 1 97 ? 4.321 6.441 0.178 1.00 95.81 97 GLN A O 1
ATOM 807 N N . LEU A 1 98 ? 6.562 6.653 0.148 1.00 96.38 98 LEU A N 1
ATOM 808 C CA . LEU A 1 98 ? 6.868 5.393 0.828 1.00 96.38 98 LEU A CA 1
ATOM 809 C C . LEU A 1 98 ? 6.317 5.362 2.258 1.00 96.38 98 LEU A C 1
ATOM 811 O O . LEU A 1 98 ? 5.740 4.351 2.656 1.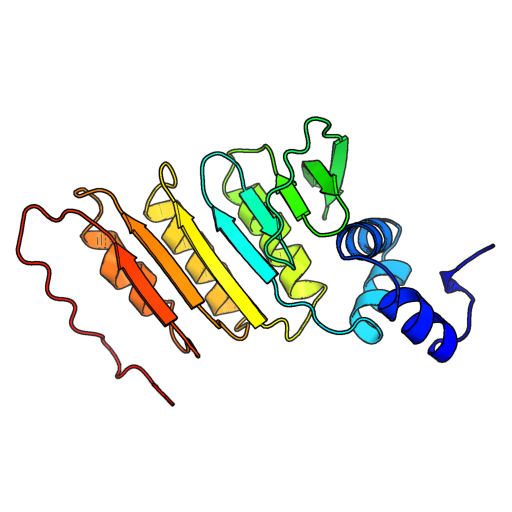00 96.38 98 LEU A O 1
ATOM 815 N N . LEU A 1 99 ? 6.443 6.461 3.007 1.00 97.19 99 LEU A N 1
ATOM 816 C CA . LEU A 1 99 ? 5.890 6.591 4.355 1.00 97.19 99 LEU A CA 1
ATOM 817 C C . LEU A 1 99 ? 4.370 6.409 4.353 1.00 97.19 99 LEU A C 1
ATOM 819 O O . LEU A 1 99 ? 3.845 5.592 5.106 1.00 97.19 99 LEU A O 1
ATOM 823 N N . LEU A 1 100 ? 3.662 7.127 3.479 1.00 97.56 100 LEU A N 1
ATOM 824 C CA . LEU A 1 100 ? 2.207 7.044 3.379 1.00 97.56 100 LEU A CA 1
ATOM 825 C C . LEU A 1 100 ? 1.743 5.655 2.920 1.00 97.56 100 LEU A C 1
ATOM 827 O O . LEU A 1 100 ? 0.801 5.097 3.485 1.00 97.56 100 LEU A O 1
ATOM 831 N N . ALA A 1 101 ? 2.419 5.071 1.928 1.00 97.06 101 ALA A N 1
ATOM 832 C CA . ALA A 1 101 ? 2.134 3.715 1.469 1.00 97.06 101 ALA A CA 1
ATOM 833 C C . ALA A 1 101 ? 2.333 2.691 2.593 1.00 97.06 101 ALA A C 1
ATOM 835 O O . ALA A 1 101 ? 1.450 1.872 2.845 1.00 97.06 101 ALA A O 1
ATOM 836 N N . GLY A 1 102 ? 3.461 2.773 3.303 1.00 96.88 102 GLY A N 1
ATOM 837 C CA . GLY A 1 102 ? 3.765 1.922 4.448 1.00 96.88 102 GLY A CA 1
ATOM 838 C C . GLY A 1 102 ? 2.711 2.045 5.543 1.00 96.88 102 GLY A C 1
ATOM 839 O O . GLY A 1 102 ? 2.143 1.036 5.953 1.00 96.88 102 GLY A O 1
ATOM 840 N N . TYR A 1 103 ? 2.367 3.276 5.923 1.00 96.62 103 TYR A N 1
ATOM 841 C CA . TYR A 1 103 ? 1.327 3.560 6.908 1.00 96.62 103 TYR A CA 1
ATOM 842 C C . TYR A 1 103 ? -0.011 2.893 6.556 1.00 96.62 103 TYR A C 1
ATOM 844 O O . TYR A 1 103 ? -0.633 2.257 7.409 1.00 96.62 103 TYR A O 1
ATOM 852 N N . LEU A 1 104 ? -0.460 3.004 5.302 1.00 96.38 104 LEU A N 1
ATOM 853 C CA . LEU A 1 104 ? -1.727 2.414 4.862 1.00 96.38 104 LEU A CA 1
ATOM 854 C C . LEU A 1 104 ? -1.689 0.888 4.810 1.00 96.38 104 LEU A C 1
ATOM 856 O O . LEU A 1 104 ? -2.670 0.248 5.183 1.00 96.38 104 LEU A O 1
ATOM 860 N N . LEU A 1 105 ? -0.576 0.301 4.372 1.00 95.31 105 LEU A N 1
ATOM 861 C CA . LEU A 1 105 ? -0.400 -1.152 4.372 1.00 95.31 105 LEU A CA 1
ATOM 862 C C . LEU A 1 105 ? -0.382 -1.712 5.801 1.00 95.31 105 LEU A C 1
ATOM 864 O O . LEU A 1 105 ? -0.951 -2.774 6.058 1.00 95.31 105 LEU A O 1
ATOM 868 N N . ASP A 1 106 ? 0.204 -0.971 6.742 1.00 94.69 106 ASP A N 1
ATOM 869 C CA . ASP A 1 106 ? 0.262 -1.348 8.155 1.00 94.69 106 ASP A CA 1
ATOM 870 C C . ASP A 1 106 ? -1.096 -1.156 8.858 1.00 94.69 106 ASP A C 1
ATOM 872 O O . ASP A 1 106 ? -1.424 -1.896 9.800 1.00 94.69 106 ASP A O 1
ATOM 876 N N . LEU A 1 107 ? -1.894 -0.184 8.400 1.00 94.75 107 LEU A N 1
ATOM 877 C CA . LEU A 1 107 ? -3.254 0.088 8.865 1.00 94.75 107 LEU A CA 1
ATOM 878 C C . LEU A 1 107 ? -4.251 -0.959 8.358 1.00 94.75 107 LEU A C 1
ATOM 880 O O . LEU A 1 107 ? -5.013 -1.518 9.146 1.00 94.75 107 LEU A O 1
ATOM 884 N N . PHE A 1 108 ? -4.235 -1.236 7.057 1.00 92.81 108 PHE A N 1
ATOM 885 C CA . PHE A 1 108 ? -5.161 -2.143 6.393 1.00 92.81 108 PHE A CA 1
ATOM 886 C C . PHE A 1 108 ? -4.486 -3.479 6.080 1.00 92.81 108 PHE A C 1
ATOM 888 O O . PHE A 1 108 ? -4.280 -3.853 4.920 1.00 92.81 108 PHE A O 1
ATOM 895 N N . THR A 1 109 ? -4.147 -4.220 7.133 1.00 88.50 109 THR A N 1
ATOM 896 C CA . THR A 1 109 ? -3.519 -5.540 6.997 1.00 88.50 109 THR A CA 1
ATOM 897 C C . THR A 1 109 ? -4.372 -6.474 6.140 1.00 88.50 109 THR A C 1
ATOM 899 O O . THR A 1 109 ? -5.590 -6.521 6.305 1.00 88.50 109 THR A O 1
ATOM 902 N N . ASN A 1 110 ? -3.730 -7.250 5.263 1.00 87.81 110 ASN A N 1
ATOM 903 C CA . ASN A 1 110 ? -4.363 -8.146 4.281 1.00 87.81 110 ASN A CA 1
ATOM 904 C C . ASN A 1 110 ? -5.095 -7.453 3.122 1.00 87.81 110 ASN A C 1
ATOM 906 O O . ASN A 1 110 ? -5.842 -8.113 2.394 1.00 87.81 110 ASN A O 1
ATOM 910 N N . SER A 1 111 ? -4.871 -6.154 2.912 1.00 91.50 111 SER A N 1
ATOM 911 C CA . SER A 1 111 ? -5.355 -5.490 1.703 1.00 91.50 111 SER A CA 1
ATOM 912 C C . SER A 1 111 ? -4.801 -6.166 0.458 1.00 91.50 111 SER A C 1
ATOM 914 O O . SER A 1 111 ? -3.631 -6.551 0.380 1.00 91.50 111 SER A O 1
ATOM 916 N N . THR A 1 112 ? -5.670 -6.291 -0.535 1.00 94.44 112 THR A N 1
ATOM 917 C CA . THR A 1 112 ? -5.244 -6.611 -1.893 1.00 94.44 112 THR A CA 1
ATOM 918 C C . THR A 1 112 ? -4.857 -5.310 -2.571 1.00 94.44 112 THR A C 1
ATOM 920 O O . THR A 1 112 ? -5.585 -4.329 -2.424 1.00 94.44 112 THR A O 1
ATOM 923 N N . ILE A 1 113 ? -3.767 -5.283 -3.331 1.00 95.88 113 ILE A N 1
ATOM 924 C CA . ILE A 1 113 ? -3.254 -4.041 -3.906 1.00 95.88 113 ILE A CA 1
ATOM 925 C C . ILE A 1 113 ? -3.137 -4.089 -5.424 1.00 95.88 113 ILE A C 1
ATOM 927 O O . ILE A 1 113 ? -2.892 -5.142 -6.003 1.00 95.88 113 ILE A O 1
ATOM 931 N N . SER A 1 114 ? -3.307 -2.943 -6.067 1.00 96.19 114 SER A N 1
ATOM 932 C CA . SER A 1 114 ? -2.950 -2.725 -7.466 1.00 96.19 114 SER A CA 1
ATOM 933 C C . SER A 1 114 ? -1.938 -1.594 -7.540 1.00 96.19 114 SER A C 1
ATOM 935 O O . SER A 1 114 ? -2.017 -0.642 -6.768 1.00 96.19 114 SER A O 1
ATOM 937 N N . ILE A 1 115 ? -0.982 -1.691 -8.453 1.00 95.69 115 ILE A N 1
ATOM 938 C CA . ILE A 1 115 ? 0.107 -0.724 -8.572 1.00 95.69 115 ILE A CA 1
ATOM 939 C C . ILE A 1 115 ? 0.138 -0.210 -10.003 1.00 95.69 115 ILE A C 1
ATOM 941 O O . ILE A 1 115 ? 0.154 -0.993 -10.951 1.00 95.69 115 ILE A O 1
ATOM 945 N N . LYS A 1 116 ? 0.154 1.110 -10.160 1.00 95.25 116 LYS A N 1
ATOM 946 C CA . LYS A 1 116 ? 0.346 1.790 -11.438 1.00 95.25 116 LYS A CA 1
ATOM 947 C C . LYS A 1 116 ? 1.533 2.735 -11.320 1.00 95.25 116 LYS A C 1
ATOM 949 O O . LYS A 1 116 ? 1.551 3.617 -10.468 1.00 95.25 116 LYS A O 1
ATOM 954 N N . LEU A 1 117 ? 2.525 2.549 -12.171 1.00 93.31 117 LEU A N 1
ATOM 955 C CA . LEU A 1 117 ? 3.718 3.380 -12.237 1.00 93.31 117 LEU A CA 1
ATOM 956 C C . LEU A 1 117 ? 3.659 4.122 -13.569 1.00 93.31 117 LEU A C 1
ATOM 958 O O . LEU A 1 117 ? 3.779 3.500 -14.624 1.00 93.31 117 LEU A O 1
ATOM 962 N N . PHE A 1 118 ? 3.405 5.428 -13.528 1.00 90.44 118 PHE A N 1
ATOM 963 C CA . PHE A 1 118 ? 3.299 6.272 -14.716 1.00 90.44 118 PHE A CA 1
ATOM 964 C C . PHE A 1 118 ? 4.457 7.259 -14.801 1.00 90.44 118 PHE A C 1
ATOM 966 O O . PHE A 1 118 ? 5.081 7.629 -13.809 1.00 90.44 118 PHE A O 1
ATOM 973 N N . LYS A 1 119 ? 4.708 7.768 -16.008 1.00 87.19 119 LYS A N 1
ATOM 974 C CA . LYS A 1 119 ? 5.619 8.902 -16.186 1.00 87.19 119 LYS A CA 1
ATOM 975 C C . LYS A 1 119 ? 5.088 10.123 -15.407 1.00 87.19 119 LYS A C 1
ATOM 977 O O . LYS A 1 119 ? 3.875 10.342 -15.400 1.00 87.19 119 LYS A O 1
ATOM 982 N N . PRO A 1 120 ? 5.962 10.925 -14.770 1.00 88.19 120 PRO A N 1
ATOM 983 C CA . PRO A 1 120 ? 7.425 10.912 -14.866 1.00 88.19 120 PRO A CA 1
ATOM 984 C C . PRO A 1 120 ? 8.152 10.128 -13.748 1.00 88.19 120 PRO A C 1
ATOM 986 O O . PRO A 1 120 ? 9.291 10.469 -13.440 1.00 88.19 120 PRO A O 1
ATOM 989 N N . THR A 1 121 ? 7.546 9.114 -13.112 1.00 88.88 121 THR A N 1
ATOM 990 C CA . THR A 1 121 ? 8.188 8.388 -11.998 1.00 88.88 121 THR A CA 1
ATOM 991 C C . THR A 1 121 ? 9.551 7.802 -12.403 1.00 88.88 121 THR A C 1
ATOM 993 O O . THR A 1 121 ? 9.610 6.989 -13.329 1.00 88.88 121 THR A O 1
ATOM 996 N N . PRO A 1 122 ? 10.653 8.166 -11.712 1.00 90.44 122 PRO A N 1
ATOM 997 C CA . PRO A 1 122 ? 11.967 7.606 -12.001 1.00 90.44 122 PRO A CA 1
ATOM 998 C C . PRO A 1 122 ? 11.996 6.085 -11.770 1.00 90.44 122 PRO A C 1
ATOM 1000 O O . PRO A 1 122 ? 11.468 5.616 -10.757 1.00 90.44 122 PRO A O 1
ATOM 1003 N N . PRO A 1 123 ? 12.664 5.297 -12.631 1.00 89.81 123 PRO A N 1
ATOM 1004 C CA . PRO A 1 123 ? 12.735 3.841 -12.478 1.00 89.81 123 PRO A CA 1
ATOM 1005 C C . PRO A 1 123 ? 13.311 3.375 -11.131 1.00 89.81 123 PRO A C 1
ATOM 1007 O O . PRO A 1 123 ? 12.834 2.399 -10.555 1.00 89.81 123 PRO A O 1
ATOM 1010 N N . ALA A 1 124 ? 14.284 4.109 -10.580 1.00 91.38 124 ALA A N 1
ATOM 1011 C CA . ALA A 1 124 ? 14.823 3.847 -9.245 1.00 91.38 124 ALA A CA 1
ATOM 1012 C C . ALA A 1 124 ? 13.763 4.026 -8.143 1.00 91.38 124 ALA A C 1
ATOM 1014 O O . ALA A 1 124 ? 13.667 3.201 -7.239 1.00 91.38 124 ALA A O 1
ATOM 1015 N N . SER A 1 125 ? 12.923 5.060 -8.245 1.00 92.31 125 SER A N 1
ATOM 1016 C CA . SER A 1 125 ? 11.819 5.305 -7.310 1.00 92.31 125 SER A CA 1
ATOM 1017 C C . SER A 1 125 ? 10.758 4.210 -7.383 1.00 92.31 125 SER A C 1
ATOM 1019 O O . SER A 1 125 ? 10.282 3.747 -6.349 1.00 92.31 125 SER A O 1
ATOM 1021 N N . ALA A 1 126 ? 10.428 3.761 -8.596 1.00 92.38 126 ALA A N 1
ATOM 1022 C CA . ALA A 1 126 ? 9.547 2.619 -8.802 1.00 92.38 126 ALA A CA 1
ATOM 1023 C C . ALA A 1 126 ? 10.105 1.346 -8.149 1.00 92.38 126 ALA A C 1
ATOM 1025 O O . ALA A 1 126 ? 9.375 0.648 -7.452 1.00 92.38 126 ALA A O 1
ATOM 1026 N N . TRP A 1 127 ? 11.399 1.060 -8.316 1.00 93.62 127 TRP A N 1
ATOM 1027 C CA . TRP A 1 127 ? 12.032 -0.099 -7.687 1.00 93.62 127 TRP A CA 1
ATOM 1028 C C . TRP A 1 127 ? 12.019 -0.023 -6.153 1.00 93.62 127 TRP A C 1
ATOM 1030 O O . TRP A 1 127 ? 11.639 -0.996 -5.507 1.00 93.62 127 TRP A O 1
ATOM 1040 N N . GLU A 1 128 ? 12.348 1.127 -5.560 1.00 95.94 128 GLU A N 1
ATOM 1041 C CA . GLU A 1 128 ? 12.268 1.323 -4.103 1.00 95.94 128 GLU A CA 1
ATOM 1042 C C . GLU A 1 128 ? 10.837 1.159 -3.567 1.00 95.94 128 GLU A C 1
ATOM 1044 O O . GLU A 1 128 ? 10.625 0.527 -2.530 1.00 95.94 128 GLU A O 1
ATOM 1049 N N . PHE A 1 129 ? 9.832 1.646 -4.302 1.00 95.56 129 PHE A N 1
ATOM 1050 C CA . PHE A 1 129 ? 8.430 1.396 -3.967 1.00 95.56 129 PHE A CA 1
ATOM 1051 C C . PHE A 1 129 ? 8.109 -0.098 -3.978 1.00 95.56 129 PHE A C 1
ATOM 1053 O O . PHE A 1 129 ? 7.523 -0.616 -3.028 1.00 95.56 129 PHE A O 1
ATOM 1060 N N . MET A 1 130 ? 8.550 -0.818 -5.008 1.00 95.00 130 MET A N 1
ATOM 1061 C CA . MET A 1 130 ? 8.326 -2.257 -5.109 1.00 95.00 130 MET A CA 1
ATOM 1062 C C . MET A 1 130 ? 9.028 -3.051 -4.002 1.00 95.00 130 MET A C 1
ATOM 1064 O O . MET A 1 130 ? 8.431 -3.995 -3.488 1.00 95.00 130 MET A O 1
ATOM 1068 N N . LYS A 1 131 ? 10.221 -2.639 -3.549 1.00 95.56 131 LYS A N 1
ATOM 1069 C CA . LYS A 1 131 ? 10.861 -3.225 -2.356 1.00 95.56 131 LYS A CA 1
ATOM 1070 C C . LYS A 1 131 ? 9.995 -3.062 -1.114 1.00 95.56 131 LYS A C 1
ATOM 1072 O O . LYS A 1 131 ? 9.815 -4.021 -0.369 1.00 95.56 131 LYS A O 1
ATOM 1077 N N . LEU A 1 132 ? 9.442 -1.867 -0.888 1.00 95.81 132 LEU A N 1
ATOM 1078 C CA . LEU A 1 132 ? 8.554 -1.607 0.248 1.00 95.81 132 LEU A CA 1
ATOM 1079 C C . LEU A 1 132 ? 7.303 -2.494 0.204 1.00 95.81 132 LEU A C 1
ATOM 1081 O O . LEU A 1 132 ? 6.886 -3.025 1.238 1.00 95.81 132 LEU A O 1
ATOM 1085 N N . ILE A 1 133 ? 6.727 -2.678 -0.986 1.00 94.62 133 ILE A N 1
ATOM 1086 C CA . ILE A 1 133 ? 5.612 -3.601 -1.201 1.00 94.62 133 ILE A CA 1
ATOM 1087 C C . ILE A 1 133 ? 6.036 -5.032 -0.862 1.00 94.62 133 ILE A C 1
ATOM 1089 O O . ILE A 1 133 ? 5.409 -5.665 -0.016 1.00 94.62 133 ILE A O 1
ATOM 1093 N N . ASN A 1 134 ? 7.119 -5.530 -1.457 1.00 91.19 134 ASN A N 1
ATOM 1094 C CA . ASN A 1 134 ? 7.594 -6.894 -1.245 1.00 91.19 134 ASN A CA 1
ATOM 1095 C C . ASN A 1 134 ? 7.946 -7.158 0.233 1.00 91.19 134 ASN A C 1
ATOM 1097 O O . ASN A 1 134 ? 7.596 -8.198 0.776 1.00 91.19 134 ASN A O 1
ATOM 1101 N N . GLN A 1 135 ? 8.532 -6.196 0.950 1.00 93.00 135 GLN A N 1
ATOM 1102 C CA . GLN A 1 135 ? 8.812 -6.323 2.389 1.00 93.00 135 GLN A CA 1
ATOM 1103 C C . GLN A 1 135 ? 7.556 -6.569 3.236 1.00 93.00 135 GLN A C 1
ATOM 1105 O O . GLN A 1 135 ? 7.611 -7.307 4.217 1.00 93.00 135 GLN A O 1
ATOM 1110 N N . ARG A 1 136 ? 6.422 -5.964 2.866 1.00 91.81 136 ARG A N 1
ATOM 1111 C CA . ARG A 1 136 ? 5.148 -6.102 3.589 1.00 91.81 136 ARG A CA 1
ATOM 1112 C C . ARG A 1 136 ? 4.285 -7.263 3.091 1.00 91.81 136 ARG A C 1
ATOM 1114 O O . ARG A 1 136 ? 3.276 -7.563 3.723 1.00 91.81 136 ARG A O 1
ATOM 1121 N N . GLN A 1 137 ? 4.676 -7.903 1.986 1.00 87.25 137 GLN A N 1
ATOM 1122 C CA . GLN A 1 137 ? 3.998 -9.055 1.379 1.00 87.25 137 GLN A CA 1
ATOM 1123 C C . GLN A 1 137 ? 2.460 -8.892 1.256 1.00 87.25 137 GLN A C 1
ATOM 1125 O O . GLN A 1 137 ? 1.711 -9.792 1.652 1.00 87.25 137 GLN A O 1
ATOM 1130 N N . PRO A 1 138 ? 1.928 -7.758 0.750 1.00 86.50 138 PRO A N 1
ATOM 1131 C CA . PRO A 1 138 ? 0.501 -7.650 0.481 1.00 86.50 138 PRO A CA 1
ATOM 1132 C C . PRO A 1 138 ? 0.115 -8.563 -0.688 1.00 86.50 138 PRO A C 1
ATOM 1134 O O . PRO A 1 138 ? 0.949 -8.965 -1.498 1.00 86.50 138 PRO A O 1
ATOM 1137 N N . ARG A 1 139 ? -1.181 -8.847 -0.835 1.00 91.88 139 ARG A N 1
ATOM 1138 C CA . ARG A 1 139 ? -1.677 -9.591 -2.000 1.00 91.88 139 ARG A CA 1
ATOM 1139 C C . ARG A 1 139 ? -1.691 -8.672 -3.215 1.00 91.88 139 ARG A C 1
ATOM 1141 O O . ARG A 1 139 ? -2.575 -7.824 -3.327 1.00 91.88 139 ARG A O 1
ATOM 1148 N N . ILE A 1 140 ? -0.726 -8.817 -4.117 1.00 92.81 140 ILE A N 1
ATOM 1149 C CA . ILE A 1 140 ? -0.657 -7.989 -5.322 1.00 92.81 140 ILE A CA 1
ATOM 1150 C C . ILE A 1 140 ? -1.628 -8.550 -6.362 1.00 92.81 140 ILE A C 1
ATOM 1152 O O . ILE A 1 140 ? -1.443 -9.641 -6.886 1.00 92.81 140 ILE A O 1
ATOM 1156 N N . LYS A 1 141 ? -2.682 -7.798 -6.670 1.00 93.50 141 LYS A N 1
ATOM 1157 C CA . LYS A 1 141 ? -3.634 -8.126 -7.732 1.00 93.50 141 LYS A CA 1
ATOM 1158 C C . LYS A 1 141 ? -3.059 -7.790 -9.092 1.00 93.50 141 LYS A C 1
ATOM 1160 O O . LYS A 1 141 ? -3.023 -8.642 -9.973 1.00 93.50 141 LYS A O 1
ATOM 1165 N N . SER A 1 142 ? -2.608 -6.549 -9.259 1.00 93.69 142 SER A N 1
ATOM 1166 C CA . SER A 1 142 ? -2.075 -6.102 -10.538 1.00 93.69 142 SER A CA 1
ATOM 1167 C C . SER A 1 142 ? -0.916 -5.127 -10.412 1.00 93.69 142 SER A C 1
ATOM 1169 O O . SER A 1 142 ? -0.848 -4.352 -9.458 1.00 93.69 142 SER A O 1
ATOM 1171 N N . VAL A 1 143 ? -0.020 -5.153 -11.395 1.00 93.50 143 VAL A N 1
ATOM 1172 C CA . VAL A 1 143 ? 1.071 -4.189 -11.549 1.00 93.50 143 VAL A CA 1
ATOM 1173 C C . VAL A 1 143 ? 1.109 -3.728 -13.001 1.00 93.50 143 VAL A C 1
ATOM 1175 O O . VAL A 1 143 ? 1.194 -4.540 -13.919 1.00 93.50 143 VAL A O 1
ATOM 1178 N N . VAL A 1 144 ? 1.054 -2.416 -13.207 1.00 93.00 144 VAL A N 1
ATOM 1179 C CA . VAL A 1 144 ? 1.187 -1.774 -14.515 1.00 93.00 144 VAL A CA 1
ATOM 1180 C C . VAL A 1 144 ? 2.322 -0.769 -14.436 1.00 93.00 144 VAL A C 1
ATOM 1182 O O . VAL A 1 144 ? 2.255 0.167 -13.644 1.00 93.00 144 VAL A O 1
ATOM 1185 N N . ASN A 1 145 ? 3.353 -0.939 -15.257 1.00 89.62 145 ASN A N 1
ATOM 1186 C CA . ASN A 1 145 ? 4.515 -0.059 -15.266 1.00 89.62 145 ASN A CA 1
ATOM 1187 C C . ASN A 1 145 ? 4.735 0.558 -16.647 1.00 89.62 145 ASN A C 1
ATOM 1189 O O . ASN A 1 145 ? 4.868 -0.171 -17.624 1.00 89.62 145 ASN A O 1
ATOM 1193 N N . TRP A 1 146 ? 4.749 1.888 -16.732 1.00 87.44 146 TRP A N 1
ATOM 1194 C CA . TRP A 1 146 ? 4.984 2.641 -17.963 1.00 87.44 146 TRP A CA 1
ATOM 1195 C C . TRP A 1 146 ? 6.388 3.228 -17.948 1.00 87.44 146 TRP A C 1
ATOM 1197 O O . TRP A 1 146 ? 6.644 4.279 -17.357 1.00 87.44 146 TRP A O 1
ATOM 1207 N N . LEU A 1 147 ? 7.294 2.561 -18.645 1.00 75.56 147 LEU A N 1
ATOM 1208 C CA . LEU A 1 147 ? 8.710 2.879 -18.647 1.00 75.56 147 LEU A CA 1
ATOM 1209 C C . LEU A 1 147 ? 9.116 3.730 -19.862 1.00 75.56 147 LEU A C 1
ATOM 1211 O O . LEU A 1 147 ? 8.498 3.699 -20.929 1.00 75.56 147 LEU A O 1
ATOM 1215 N N . SER A 1 148 ? 10.156 4.550 -19.692 1.00 71.56 148 SER A N 1
ATOM 1216 C CA . SER A 1 148 ? 10.875 5.217 -20.791 1.00 71.56 148 SER A CA 1
ATOM 1217 C C . SER A 1 148 ? 12.073 4.373 -21.235 1.00 71.56 148 SER A C 1
ATOM 1219 O O . SER A 1 148 ? 12.615 3.623 -20.429 1.00 71.56 148 SER A O 1
ATOM 1221 N N . GLY A 1 149 ? 12.492 4.487 -22.500 1.00 62.53 149 GLY A N 1
ATOM 1222 C CA . GLY A 1 149 ? 13.522 3.627 -23.111 1.00 62.53 149 GLY A CA 1
ATOM 1223 C C . GLY A 1 149 ? 14.837 3.508 -22.325 1.00 62.53 149 GLY A C 1
ATOM 1224 O O . GLY A 1 149 ? 15.422 2.432 -22.301 1.00 62.53 149 GLY A O 1
ATOM 1225 N N . ASP A 1 150 ? 15.229 4.543 -21.575 1.00 66.19 150 ASP A N 1
ATOM 1226 C CA . ASP A 1 150 ? 16.476 4.579 -20.785 1.00 66.19 150 ASP A CA 1
ATOM 1227 C C . ASP A 1 150 ? 16.448 3.728 -19.495 1.00 66.19 150 ASP A C 1
ATOM 1229 O O . ASP A 1 150 ? 17.340 3.821 -18.657 1.00 66.19 150 ASP A O 1
ATOM 1233 N N . SER A 1 151 ? 15.403 2.923 -19.281 1.00 68.00 151 SER A N 1
ATOM 1234 C CA . SER A 1 151 ? 15.145 2.228 -18.009 1.00 68.00 151 SER A CA 1
ATOM 1235 C C . SER A 1 151 ? 15.261 0.703 -18.068 1.00 68.00 151 SER A C 1
ATOM 1237 O O . SER A 1 151 ? 14.816 0.015 -17.145 1.00 68.00 151 SER A O 1
ATOM 1239 N N . SER A 1 152 ? 15.873 0.162 -19.126 1.00 72.56 152 SER A N 1
ATOM 1240 C CA . SER A 1 152 ? 15.990 -1.285 -19.351 1.00 72.56 152 SER A CA 1
ATOM 1241 C C . SER A 1 152 ? 16.637 -2.036 -18.180 1.00 72.56 152 SER A C 1
ATOM 1243 O O . SER A 1 152 ? 16.238 -3.161 -17.900 1.00 72.56 152 SER A O 1
ATOM 1245 N N . GLU A 1 153 ? 17.551 -1.416 -17.422 1.00 84.50 153 GLU A N 1
ATOM 1246 C CA . GLU A 1 153 ? 18.189 -2.047 -16.255 1.00 84.50 153 GLU A CA 1
ATOM 1247 C C . GLU A 1 153 ? 17.273 -2.193 -15.021 1.00 84.50 153 GLU A C 1
ATOM 1249 O O . GLU A 1 153 ? 17.538 -3.012 -14.138 1.00 84.50 153 GLU A O 1
ATOM 1254 N N . PHE A 1 154 ? 16.203 -1.398 -14.930 1.00 86.69 154 PHE A N 1
ATOM 1255 C CA . PHE A 1 154 ? 15.269 -1.418 -13.801 1.00 86.69 154 PHE A CA 1
ATOM 1256 C C . PHE A 1 154 ? 14.072 -2.327 -14.059 1.00 86.69 154 PHE A C 1
ATOM 1258 O O . PHE A 1 154 ? 13.433 -2.755 -13.099 1.00 86.69 154 PHE A O 1
ATOM 1265 N N . VAL A 1 155 ? 13.791 -2.664 -15.325 1.00 85.44 155 VAL A N 1
ATOM 1266 C CA . VAL A 1 155 ? 12.717 -3.601 -15.687 1.00 85.44 155 VAL A CA 1
ATOM 1267 C C . VAL A 1 155 ? 12.888 -4.936 -14.950 1.00 85.44 155 VAL A C 1
ATOM 1269 O O . VAL A 1 155 ? 11.957 -5.313 -14.236 1.00 85.44 155 VAL A O 1
ATOM 1272 N N . PRO A 1 156 ? 14.050 -5.628 -15.021 1.00 87.12 156 PRO A N 1
ATOM 1273 C CA . PRO A 1 156 ? 14.228 -6.901 -14.332 1.00 87.12 156 PRO A CA 1
ATOM 1274 C C . PRO A 1 156 ? 14.149 -6.729 -12.816 1.00 87.12 156 PRO A C 1
ATOM 1276 O O . PRO A 1 156 ? 13.462 -7.495 -12.159 1.00 87.12 156 PRO A O 1
ATOM 1279 N N . LYS A 1 157 ? 14.756 -5.666 -12.268 1.00 91.06 157 LYS A N 1
ATOM 1280 C CA . LYS A 1 157 ? 14.745 -5.381 -10.823 1.00 91.06 157 LYS A CA 1
ATOM 1281 C C . LYS A 1 157 ? 13.319 -5.224 -10.284 1.00 91.06 157 LYS A C 1
ATOM 1283 O O . LYS A 1 157 ? 12.998 -5.775 -9.243 1.00 91.06 157 LYS A O 1
ATOM 1288 N N . ILE A 1 158 ? 12.452 -4.501 -10.995 1.00 89.31 158 ILE A N 1
ATOM 1289 C CA . ILE A 1 158 ? 11.040 -4.315 -10.621 1.00 89.31 158 ILE A CA 1
ATOM 1290 C C . ILE A 1 158 ? 10.260 -5.632 -10.729 1.00 89.31 158 ILE A C 1
ATOM 1292 O O . ILE A 1 158 ? 9.468 -5.951 -9.840 1.00 89.31 158 ILE A O 1
ATOM 1296 N N . LEU A 1 159 ? 10.487 -6.401 -11.797 1.00 87.56 159 LEU A N 1
ATOM 1297 C CA . LEU A 1 159 ? 9.868 -7.715 -11.985 1.00 87.56 159 LEU A CA 1
ATOM 1298 C C . LEU A 1 159 ? 10.299 -8.716 -10.907 1.00 87.56 159 LEU A C 1
ATOM 1300 O O . LEU A 1 159 ? 9.472 -9.481 -10.415 1.00 87.56 159 LEU A O 1
ATOM 1304 N N . ASP A 1 160 ? 11.555 -8.668 -10.476 1.00 89.62 160 ASP A N 1
ATOM 1305 C CA . ASP A 1 160 ? 12.095 -9.545 -9.438 1.00 89.62 160 ASP A CA 1
ATOM 1306 C C . ASP A 1 160 ? 11.498 -9.252 -8.049 1.00 89.62 160 ASP A C 1
ATOM 1308 O O . ASP A 1 160 ? 11.446 -10.146 -7.201 1.00 89.62 160 ASP A O 1
ATOM 1312 N N . GLU A 1 161 ? 10.968 -8.048 -7.814 1.00 90.62 161 GLU A N 1
ATOM 1313 C CA . GLU A 1 161 ? 10.180 -7.734 -6.611 1.00 90.62 161 GLU A CA 1
ATOM 1314 C C . GLU A 1 161 ? 8.721 -8.226 -6.713 1.00 90.62 161 GLU A C 1
ATOM 1316 O O . GLU A 1 161 ? 8.029 -8.341 -5.701 1.00 90.62 161 GLU A O 1
ATOM 1321 N N . CYS A 1 162 ? 8.237 -8.568 -7.913 1.00 86.12 162 CYS A N 1
ATOM 1322 C CA . CYS A 1 162 ? 6.887 -9.088 -8.149 1.00 86.12 162 CYS 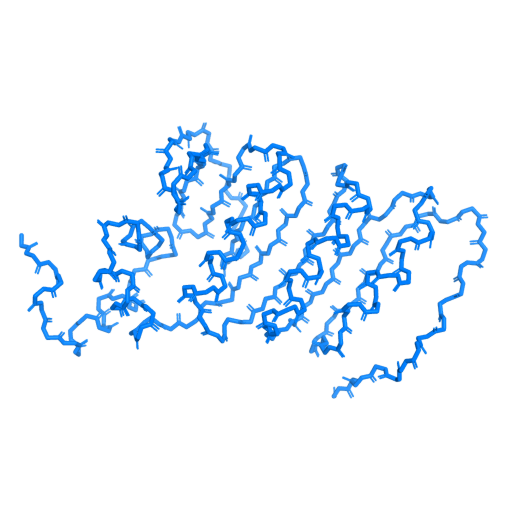A CA 1
ATOM 1323 C C . CYS A 1 162 ? 6.833 -10.609 -7.918 1.00 86.12 162 CYS A C 1
ATOM 1325 O O . CYS A 1 162 ? 6.670 -11.395 -8.850 1.00 86.12 162 CYS A O 1
ATOM 1327 N N . THR A 1 163 ? 7.005 -11.045 -6.668 1.00 79.56 163 THR A N 1
ATOM 1328 C CA . THR A 1 163 ? 7.028 -12.469 -6.272 1.00 79.56 163 THR A CA 1
ATOM 1329 C C . THR A 1 163 ? 5.724 -13.211 -6.577 1.00 79.56 163 THR A C 1
ATOM 1331 O O . THR A 1 163 ? 5.767 -14.310 -7.132 1.00 79.56 163 THR A O 1
ATOM 1334 N N . GLU A 1 164 ? 4.581 -12.623 -6.217 1.00 80.69 164 GLU A N 1
ATOM 1335 C CA . GLU A 1 164 ? 3.250 -13.225 -6.334 1.00 80.69 164 GLU A CA 1
ATOM 1336 C C . GLU A 1 164 ? 2.236 -12.159 -6.795 1.00 80.69 164 GLU A C 1
ATOM 1338 O O . GLU A 1 164 ? 1.735 -11.368 -5.995 1.00 80.69 164 GLU A O 1
ATOM 1343 N N . VAL A 1 165 ? 1.948 -12.126 -8.104 1.00 78.69 165 VAL A N 1
ATOM 1344 C CA . VAL A 1 165 ? 0.909 -11.275 -8.715 1.00 78.69 165 VAL A CA 1
ATOM 1345 C C . VAL A 1 165 ? -0.248 -12.162 -9.160 1.00 78.69 165 VAL A C 1
ATOM 1347 O O . VAL A 1 165 ? -0.033 -13.134 -9.878 1.00 78.69 165 VAL A O 1
ATOM 1350 N N . ILE A 1 166 ? -1.459 -11.846 -8.704 1.00 78.94 166 ILE A N 1
ATOM 1351 C CA . ILE A 1 166 ? -2.610 -12.753 -8.803 1.00 78.94 166 ILE A CA 1
ATOM 1352 C C . ILE A 1 166 ? -3.319 -12.637 -10.156 1.00 78.94 166 ILE A C 1
ATOM 1354 O O . ILE A 1 166 ? -3.680 -13.664 -10.720 1.00 78.94 166 ILE A O 1
ATOM 1358 N N . ASP A 1 167 ? -3.490 -11.424 -10.688 1.00 86.62 167 ASP A N 1
ATOM 1359 C CA . ASP A 1 167 ? -4.313 -11.222 -11.886 1.00 86.62 167 ASP A CA 1
ATOM 1360 C C . ASP A 1 167 ? -3.483 -10.768 -13.088 1.00 86.62 167 ASP A C 1
ATOM 1362 O O . ASP A 1 167 ? -3.544 -11.375 -14.155 1.00 86.62 167 ASP A O 1
ATOM 1366 N N . PHE A 1 168 ? -2.750 -9.656 -12.957 1.00 86.94 168 PHE A N 1
ATOM 1367 C CA . PHE A 1 168 ? -2.221 -8.964 -14.134 1.00 86.94 168 PHE A CA 1
ATOM 1368 C C . PHE A 1 168 ? -0.892 -8.253 -13.895 1.00 86.94 168 PHE A C 1
ATOM 1370 O O . PHE A 1 168 ? -0.770 -7.413 -13.008 1.00 86.94 168 PHE A O 1
ATOM 1377 N N . LEU A 1 169 ? 0.087 -8.522 -14.753 1.00 88.81 169 LEU A N 1
ATOM 1378 C CA . LEU A 1 169 ? 1.378 -7.843 -14.777 1.00 88.81 169 LEU A CA 1
ATOM 1379 C C . LEU A 1 169 ? 1.628 -7.324 -16.192 1.00 88.81 169 LEU A C 1
ATOM 1381 O O . LEU A 1 169 ? 1.685 -8.109 -17.135 1.00 88.81 169 LEU A O 1
ATOM 1385 N N . ALA A 1 170 ? 1.788 -6.010 -16.339 1.00 89.00 170 ALA A N 1
ATOM 1386 C CA . ALA A 1 170 ? 2.139 -5.392 -17.610 1.00 89.00 170 ALA A CA 1
ATOM 1387 C C . ALA A 1 170 ? 3.258 -4.375 -17.452 1.00 89.00 170 ALA A C 1
ATOM 1389 O O . ALA A 1 170 ? 3.210 -3.487 -16.599 1.00 89.00 170 ALA A O 1
ATOM 1390 N N . ILE A 1 171 ? 4.232 -4.472 -18.350 1.00 85.56 171 ILE A N 1
ATOM 1391 C CA . ILE A 1 171 ? 5.274 -3.473 -18.530 1.00 85.56 171 ILE A CA 1
ATOM 1392 C C . ILE A 1 171 ? 5.118 -2.917 -19.934 1.00 85.56 171 ILE A C 1
ATOM 1394 O O . ILE A 1 171 ? 5.227 -3.642 -20.918 1.00 85.56 171 ILE A O 1
ATOM 1398 N N . LEU A 1 172 ? 4.798 -1.632 -20.006 1.00 84.81 172 LEU A N 1
ATOM 1399 C CA . LEU A 1 172 ? 4.590 -0.902 -21.243 1.00 84.81 172 LEU A CA 1
ATOM 1400 C C . LEU A 1 172 ? 5.783 0.026 -21.447 1.00 84.81 172 LEU A C 1
ATOM 1402 O O . LEU A 1 172 ? 6.102 0.841 -20.582 1.00 84.81 172 LEU A O 1
ATOM 1406 N N . GLY A 1 173 ? 6.440 -0.085 -22.593 1.00 77.94 173 GLY A N 1
ATOM 1407 C CA . GLY A 1 173 ? 7.597 0.732 -22.922 1.00 77.94 173 GLY A CA 1
ATOM 1408 C C . GLY A 1 173 ? 7.933 0.646 -24.401 1.00 77.94 173 GLY A C 1
ATOM 1409 O O . GLY A 1 173 ? 7.642 -0.348 -25.063 1.00 77.94 173 GLY A O 1
ATOM 1410 N N . THR A 1 174 ? 8.538 1.710 -24.918 1.00 74.25 174 THR A N 1
ATOM 1411 C CA . THR A 1 174 ? 9.217 1.705 -26.216 1.00 74.25 174 THR A CA 1
ATOM 1412 C C . THR A 1 174 ? 10.686 1.413 -25.954 1.00 74.25 174 THR A C 1
ATOM 1414 O O . THR A 1 174 ? 11.392 2.274 -25.422 1.00 74.25 174 THR A O 1
ATOM 1417 N N . TYR A 1 175 ? 11.123 0.201 -26.279 1.00 69.00 175 TYR A N 1
ATOM 1418 C CA . TYR A 1 175 ? 12.521 -0.198 -26.170 1.00 69.00 175 TYR A CA 1
ATOM 1419 C C . TYR A 1 175 ? 13.202 0.010 -27.527 1.00 69.00 175 TYR A C 1
ATOM 1421 O O . TYR A 1 175 ? 12.603 -0.337 -28.546 1.00 69.00 175 TYR A O 1
ATOM 1429 N N . PRO A 1 176 ? 14.404 0.610 -27.567 1.00 68.62 176 PRO A N 1
ATOM 1430 C CA . PRO A 1 176 ? 15.170 0.717 -28.807 1.00 68.62 176 PRO A CA 1
ATOM 1431 C C . PRO A 1 176 ? 15.703 -0.647 -29.279 1.00 68.62 176 PRO A C 1
ATOM 1433 O O . PRO A 1 176 ? 15.903 -0.826 -30.476 1.00 68.62 176 PRO A O 1
ATOM 1436 N N . ASP A 1 177 ? 15.861 -1.600 -28.354 1.00 68.94 177 ASP A N 1
ATOM 1437 C CA . ASP A 1 177 ? 16.412 -2.936 -28.589 1.00 68.94 177 ASP A CA 1
ATOM 1438 C C . ASP A 1 177 ? 15.400 -4.041 -28.231 1.00 68.94 177 ASP A C 1
ATOM 1440 O O . ASP A 1 177 ? 14.480 -3.825 -27.433 1.00 68.94 177 ASP A O 1
ATOM 1444 N N . ASP A 1 178 ? 15.614 -5.250 -28.765 1.00 72.12 178 ASP A N 1
ATOM 1445 C CA . ASP A 1 178 ? 14.864 -6.458 -28.398 1.00 72.12 178 ASP A CA 1
ATOM 1446 C C . ASP A 1 178 ? 15.124 -6.819 -26.922 1.00 72.12 178 ASP A C 1
ATOM 1448 O O . ASP A 1 178 ? 16.100 -7.483 -26.568 1.00 72.12 178 ASP A O 1
ATOM 1452 N N . PHE A 1 179 ? 14.248 -6.359 -26.025 1.00 75.06 179 PHE A N 1
ATOM 1453 C CA . PHE A 1 179 ? 14.329 -6.664 -24.5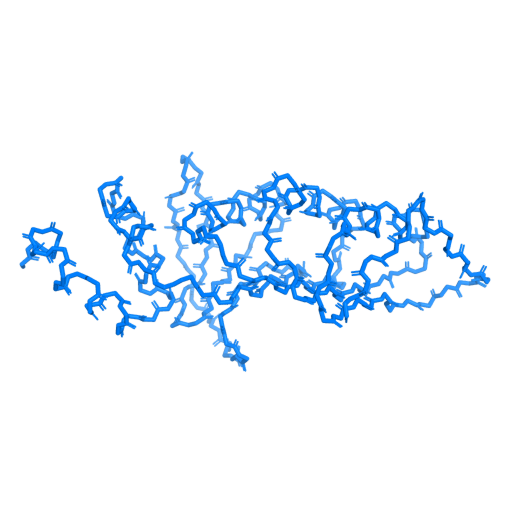98 1.00 75.06 179 PHE A CA 1
ATOM 1454 C C . PHE A 1 179 ? 13.728 -8.043 -24.300 1.00 75.06 179 PHE A C 1
ATOM 1456 O O . PHE A 1 179 ? 12.519 -8.252 -24.419 1.00 75.06 179 PHE A O 1
ATOM 1463 N N . VAL A 1 180 ? 14.567 -8.975 -23.843 1.00 78.94 180 VAL A N 1
ATOM 1464 C CA . VAL A 1 180 ? 14.141 -10.297 -23.364 1.00 78.94 180 VAL A CA 1
ATOM 1465 C C . VAL A 1 180 ? 14.404 -10.398 -21.866 1.00 78.94 180 VAL A C 1
ATOM 1467 O O . VAL A 1 180 ? 15.548 -10.370 -21.418 1.00 78.94 180 VAL A O 1
ATOM 1470 N N . TYR A 1 181 ? 13.340 -10.557 -21.080 1.00 80.62 181 TYR A N 1
ATOM 1471 C CA . TYR A 1 181 ? 13.443 -10.839 -19.651 1.00 80.62 181 TYR A CA 1
ATOM 1472 C C . TYR A 1 181 ? 13.366 -12.344 -19.398 1.00 80.62 181 TYR A C 1
ATOM 1474 O O . TYR A 1 181 ? 12.390 -12.996 -19.769 1.00 80.62 181 TYR A O 1
ATOM 1482 N N . THR A 1 182 ? 14.386 -12.881 -18.730 1.00 82.62 182 THR A N 1
ATOM 1483 C CA . THR A 1 182 ? 14.369 -14.248 -18.201 1.00 82.62 182 THR A CA 1
ATOM 1484 C C . THR A 1 182 ? 14.198 -14.167 -16.688 1.00 82.62 182 THR A C 1
ATOM 1486 O O . THR A 1 182 ? 15.113 -13.690 -16.014 1.00 82.62 182 THR A O 1
ATOM 1489 N N . PRO A 1 183 ? 13.053 -14.591 -16.133 1.00 79.62 183 PRO A N 1
ATOM 1490 C CA . PRO A 1 183 ? 12.823 -14.474 -14.705 1.00 79.62 183 PRO A CA 1
ATOM 1491 C C . PRO A 1 183 ? 13.740 -15.431 -13.926 1.00 79.62 183 PRO A C 1
ATOM 1493 O O . PRO A 1 183 ? 13.881 -16.593 -14.317 1.00 79.62 183 PRO A O 1
ATOM 1496 N N . PRO A 1 184 ? 14.328 -15.001 -12.793 1.00 80.06 184 PRO A N 1
ATOM 1497 C CA . PRO A 1 184 ? 15.201 -15.851 -11.977 1.00 80.06 184 PRO A CA 1
ATOM 1498 C C . PRO A 1 184 ? 14.439 -16.999 -11.303 1.00 80.06 184 PRO A C 1
ATOM 1500 O O . PRO A 1 184 ? 15.034 -17.959 -10.817 1.00 80.06 184 PRO A O 1
ATOM 1503 N N . ARG A 1 185 ? 13.108 -16.904 -11.260 1.00 76.31 185 ARG A N 1
ATOM 1504 C CA . ARG A 1 185 ? 12.195 -17.922 -10.747 1.00 76.31 185 ARG A CA 1
ATOM 1505 C C . ARG A 1 185 ? 10.938 -17.974 -11.616 1.00 76.31 185 ARG A C 1
ATOM 1507 O O . ARG A 1 185 ? 10.517 -16.932 -12.106 1.00 76.31 185 ARG A O 1
ATOM 1514 N N . PRO A 1 186 ? 10.288 -19.133 -11.776 1.00 70.81 186 PRO A N 1
ATOM 1515 C CA . PRO A 1 186 ? 9.015 -19.198 -12.482 1.00 70.81 186 PRO A CA 1
ATOM 1516 C C . PRO A 1 186 ? 7.978 -18.288 -11.813 1.00 70.81 186 PRO A C 1
ATOM 1518 O O . PRO A 1 186 ? 7.851 -18.294 -10.584 1.00 70.81 186 PRO A O 1
ATOM 1521 N N . PHE A 1 187 ? 7.210 -17.539 -12.605 1.00 66.06 187 PHE A N 1
ATOM 1522 C CA . PHE A 1 187 ? 6.023 -16.868 -12.083 1.00 66.06 187 PHE A CA 1
ATOM 1523 C C . PHE A 1 187 ? 5.015 -17.929 -11.642 1.00 66.06 187 PHE A C 1
ATOM 1525 O O . PHE A 1 187 ? 4.648 -18.812 -12.420 1.00 66.06 187 PHE A O 1
ATOM 1532 N N . LYS A 1 188 ? 4.550 -17.847 -10.393 1.00 59.97 188 LYS A N 1
ATOM 1533 C CA . LYS A 1 188 ? 3.411 -18.642 -9.930 1.00 59.97 188 LYS A CA 1
ATOM 1534 C C . LYS A 1 188 ? 2.127 -18.022 -10.489 1.00 59.97 188 LYS A C 1
ATOM 1536 O O . LYS A 1 188 ? 1.447 -17.286 -9.783 1.00 59.97 188 LYS A O 1
ATOM 1541 N N . ALA A 1 189 ? 1.814 -18.286 -11.755 1.00 55.22 189 ALA A N 1
ATOM 1542 C CA . ALA A 1 189 ? 0.468 -18.050 -12.268 1.00 55.22 189 ALA A CA 1
ATOM 1543 C C . ALA A 1 189 ? -0.454 -19.144 -11.703 1.00 55.22 189 ALA A C 1
ATOM 1545 O O . ALA A 1 189 ? -0.103 -20.326 -11.763 1.00 55.22 189 ALA A O 1
ATOM 1546 N N . LYS A 1 190 ? -1.575 -18.756 -11.090 1.00 47.88 190 LYS A N 1
ATOM 1547 C CA . LYS A 1 190 ? -2.632 -19.686 -10.671 1.00 47.88 190 LYS A CA 1
ATOM 1548 C C . LYS A 1 190 ? -3.721 -19.763 -11.724 1.00 47.88 190 LYS A C 1
ATOM 1550 O O . LYS A 1 190 ? -4.023 -18.705 -12.312 1.00 47.88 190 LYS A O 1
#

Radius of gyration: 17.85 Å; chains: 1; bounding box: 39×41×52 Å

Sequence (190 aa):
MDLLRLPLVVLIEVFKNMNFGEKFLISLLSKRARNTLKLTCVAPHLSFQLSKDFYIYTSNCHTVVEDGEHFLIEGEILYMSIHRDIIILHEPWLYKQLLLAGYLLDLFTNSTISIKLFKPTPPASAWEFMKLINQRQPRIKSVVNWLSGDSSEFVPKILDECTEVIDFLAILGTYPDDFVYTPPRPFKAK

InterPro domains:
  IPR001810 F-box domain [PF00646] (3-38)

Foldseek 3Di:
DPLLPDDLVVVLVVQAPAFPLRLVVQCQPDPSSLVSLLVRHAQAAWEWEDEQKTKIFRDPDDDDDDDWDWGAAPNDTFTWDGDRTMIITNDNDLVVSLSVVLSSCVSRPQHEYEYHYDPPDDLVSLLVSLVSCLVSVHNYAEYEHEDEQVNLVSVLSSVLSPQAHAHYYDYHYDHPDDRDDDHPDDHPHD

Organism: NCBI:txid1561998

Secondary structure (DSSP, 8-state):
--GGGS-HHHHHHHHHHS-HHHHHHHHHH-HHHHHHHHHHSPPPEEEEEESSSEEEESSS--------EEEEETTEEEEEEEETTEEEE----HHHHHHHHHHHHHHSTT-EEEEEE-TT--HHHHHHHHHHHHHH--EEEEEEEEE-GGGTTHHHHHHHH-S-EEEEEEEEE--SS------SS-----